Protein AF-A0AAW9V4P5-F1 (afdb_monomer)

Secondary structure (DSSP, 8-state):
-EEEEB-BTT-EETTS-BB---EEEEEETTEEEPBTT-EEE-SSS-SEEEEE---SS-EETTEEBPBTTT-EESSTT-PPEE-SS--EEEE----PPP--------PPPPPPPPPP-----------PPP--TTSSEEEEEEE-STT-EEEEEEEETTEEEEEEEE--S-B-TTSSEEEEEEEEEEHHHHHHHHHHHHHTS--EEEEETT--HHHHHHHHHHHHHHSBPP---TT--HHHHHHEEEEEEEETTTBSHHHHHHHHHHT-

Foldseek 3Di:
DDKKAFAFFQWAWPQGKTFHDAQCVDDDPNTGFFFFFGWIDGNPDDDIWTKHFADPLFDDPNTHTHIQVTIFTPPPVSTGTDHPDPHIDDDDCDDDDDDDDDDDDDDDDDDDDDDDDDDDDDPPDDDDDDPDVQQAAKKWKWFPPDVIAIWIWGHYRNKIWTWGWAQLADADPVNQKHQTKIFTDIDNRRVVVVCCCVGNRVMDMDGDPPADSVQLCVVRVVLQVQFAQGDDDPRHDPSCNVGMGRNDMGGNVPRHRVVVRVVSRVRD

Structure (mmCIF, N/CA/C/O backbone):
data_AF-A0AAW9V4P5-F1
#
_entry.id   AF-A0AAW9V4P5-F1
#
loop_
_atom_site.group_PDB
_atom_site.id
_atom_site.type_symbol
_atom_site.label_atom_id
_atom_site.label_alt_id
_atom_site.label_comp_id
_atom_site.label_asym_id
_atom_site.label_entity_id
_atom_site.label_seq_id
_atom_site.pdbx_PDB_ins_code
_atom_site.Cartn_x
_atom_site.Cartn_y
_atom_site.Cartn_z
_atom_site.occupancy
_atom_site.B_iso_or_equiv
_atom_site.auth_seq_id
_atom_site.auth_comp_id
_atom_site.auth_asym_id
_atom_site.auth_atom_id
_atom_site.pdbx_PDB_model_num
ATOM 1 N N . MET A 1 1 ? 21.601 11.261 8.642 1.00 57.50 1 MET A N 1
ATOM 2 C CA . MET A 1 1 ? 20.803 10.376 7.770 1.00 57.50 1 MET A CA 1
ATOM 3 C C . MET A 1 1 ? 20.942 10.897 6.356 1.00 57.50 1 MET A C 1
ATOM 5 O O . MET A 1 1 ? 20.951 12.112 6.186 1.00 57.50 1 MET A O 1
ATOM 9 N N . ALA A 1 2 ? 21.176 10.018 5.387 1.00 68.88 2 ALA A N 1
ATOM 10 C CA . ALA A 1 2 ? 21.273 10.396 3.982 1.00 68.88 2 ALA A CA 1
ATOM 11 C C . ALA A 1 2 ? 19.979 9.980 3.279 1.00 68.88 2 ALA A C 1
ATOM 13 O O . ALA A 1 2 ? 19.523 8.857 3.471 1.00 68.88 2 ALA A O 1
ATOM 14 N N . ILE A 1 3 ? 19.398 10.881 2.490 1.00 76.00 3 ILE A N 1
ATOM 15 C CA . ILE A 1 3 ? 18.205 10.596 1.687 1.00 76.00 3 ILE A CA 1
ATOM 16 C C . ILE A 1 3 ? 18.678 10.124 0.311 1.00 76.00 3 ILE A C 1
ATOM 18 O O . ILE A 1 3 ? 19.499 10.787 -0.333 1.00 76.00 3 ILE A O 1
ATOM 22 N N . GLY A 1 4 ? 18.227 8.943 -0.097 1.00 80.06 4 GLY A N 1
ATOM 23 C CA . GLY A 1 4 ? 18.421 8.397 -1.434 1.00 80.06 4 GLY A CA 1
ATOM 24 C C . GLY A 1 4 ? 17.137 8.465 -2.244 1.00 80.06 4 GLY A C 1
ATOM 25 O O . GLY A 1 4 ? 16.075 8.725 -1.696 1.00 80.06 4 GLY A O 1
ATOM 26 N N . HIS A 1 5 ? 17.251 8.237 -3.551 1.00 84.06 5 HIS A N 1
ATOM 27 C CA . HIS A 1 5 ? 16.101 8.154 -4.450 1.00 84.06 5 HIS A CA 1
ATOM 28 C C . HIS A 1 5 ? 16.155 6.861 -5.251 1.00 84.06 5 HIS A C 1
ATOM 30 O O . HIS A 1 5 ? 17.252 6.435 -5.644 1.00 84.06 5 HIS A O 1
ATOM 36 N N . PHE A 1 6 ? 14.994 6.268 -5.505 1.00 86.44 6 PHE A N 1
ATOM 37 C CA . PHE A 1 6 ? 14.861 5.117 -6.391 1.00 86.44 6 PHE A CA 1
ATOM 38 C C . PHE A 1 6 ? 15.145 5.503 -7.843 1.00 86.44 6 PHE A C 1
ATOM 40 O O . PHE A 1 6 ? 14.968 6.654 -8.251 1.00 86.44 6 PHE A O 1
ATOM 47 N N . LEU A 1 7 ? 15.648 4.539 -8.613 1.00 90.12 7 LEU A N 1
ATOM 48 C CA . LEU A 1 7 ? 16.043 4.743 -10.001 1.00 90.12 7 LEU A CA 1
ATOM 49 C C . LEU A 1 7 ? 15.127 3.994 -10.960 1.00 90.12 7 LEU A C 1
ATOM 51 O O . LEU A 1 7 ? 14.759 2.842 -10.735 1.00 90.12 7 LEU A O 1
ATOM 55 N N . PHE A 1 8 ? 14.837 4.639 -12.082 1.00 91.25 8 PHE A N 1
ATOM 56 C CA . PHE A 1 8 ? 13.935 4.148 -13.112 1.00 91.25 8 PHE A CA 1
ATOM 57 C C . PHE A 1 8 ? 14.600 4.131 -14.483 1.00 91.25 8 PHE A C 1
ATOM 59 O O . PHE A 1 8 ? 15.560 4.855 -14.774 1.00 91.25 8 PHE A O 1
ATOM 66 N N . ARG A 1 9 ? 14.057 3.312 -15.379 1.00 91.94 9 ARG A N 1
ATOM 67 C CA . ARG A 1 9 ? 14.410 3.338 -16.794 1.00 91.94 9 ARG A CA 1
ATOM 68 C C . ARG A 1 9 ? 14.236 4.755 -17.341 1.00 91.94 9 ARG A C 1
ATOM 70 O O . ARG A 1 9 ? 13.214 5.404 -17.144 1.00 91.94 9 ARG A O 1
ATOM 77 N N . GLY A 1 10 ? 15.256 5.228 -18.053 1.00 90.12 10 GLY A N 1
ATOM 78 C CA . GLY A 1 10 ? 15.318 6.590 -18.579 1.00 90.12 10 GLY A CA 1
ATOM 79 C C . GLY A 1 10 ? 16.023 7.601 -17.671 1.00 90.12 10 GLY A C 1
ATOM 80 O O . GLY A 1 10 ? 16.383 8.671 -18.170 1.00 90.12 10 GLY A O 1
ATOM 81 N N . ASP A 1 11 ? 16.300 7.276 -16.403 1.00 91.25 11 ASP A N 1
ATOM 82 C CA . ASP A 1 11 ? 17.067 8.162 -15.523 1.00 91.25 11 ASP A CA 1
ATOM 83 C C . ASP A 1 11 ? 18.468 8.423 -16.070 1.00 91.25 11 ASP A C 1
ATOM 85 O O . ASP A 1 11 ? 19.121 7.555 -16.665 1.00 91.25 11 ASP A O 1
ATOM 89 N N . LYS A 1 12 ? 18.935 9.657 -15.883 1.00 94.44 12 LYS A N 1
ATOM 90 C CA . LYS A 1 12 ? 20.191 10.129 -16.467 1.00 94.44 12 LYS A CA 1
ATOM 91 C C . LYS A 1 12 ? 21.369 9.763 -15.578 1.00 94.44 12 LYS A C 1
ATOM 93 O O . LYS A 1 12 ? 21.247 9.599 -14.370 1.00 94.44 12 LYS A O 1
ATOM 98 N N . THR A 1 13 ? 22.552 9.687 -16.167 1.00 91.81 13 THR A N 1
ATOM 99 C CA . THR A 1 13 ? 23.809 9.615 -15.421 1.00 91.81 13 THR A CA 1
ATOM 100 C C . THR A 1 13 ? 24.523 10.962 -15.485 1.00 91.81 13 THR A C 1
ATOM 102 O O . THR A 1 13 ? 24.436 11.680 -16.481 1.00 91.81 13 THR A O 1
ATOM 105 N N . ALA A 1 14 ? 25.269 11.313 -14.437 1.00 91.31 14 ALA A N 1
ATOM 106 C CA . ALA A 1 14 ? 26.053 12.551 -14.388 1.00 91.31 14 ALA A CA 1
ATOM 107 C C . ALA A 1 14 ? 27.098 12.673 -15.518 1.00 91.31 14 ALA A C 1
ATOM 109 O O . ALA A 1 14 ? 27.489 13.778 -15.880 1.00 91.31 14 ALA A O 1
ATOM 110 N N . CYS A 1 15 ? 27.543 11.558 -16.110 1.00 87.12 15 CYS A N 1
ATOM 111 C CA . CYS A 1 15 ? 28.421 11.570 -17.281 1.00 87.12 15 CYS A CA 1
ATOM 112 C C . CYS A 1 15 ? 27.690 11.779 -18.621 1.00 87.12 15 CYS A C 1
ATOM 114 O O . CYS A 1 15 ? 28.348 11.716 -19.657 1.00 87.12 15 CYS A O 1
ATOM 116 N N . GLY A 1 16 ? 26.372 12.014 -18.616 1.00 88.50 16 GLY A N 1
ATOM 117 C CA . GLY A 1 16 ? 25.556 12.267 -19.811 1.00 88.50 16 GLY A CA 1
ATOM 118 C C . GLY A 1 16 ? 24.935 11.018 -20.448 1.00 88.50 16 GLY A C 1
ATOM 119 O O . GLY A 1 16 ? 24.422 11.091 -21.559 1.00 88.50 16 GLY A O 1
ATOM 120 N N . GLY A 1 17 ? 24.999 9.867 -19.776 1.00 92.19 17 GLY A N 1
ATOM 121 C CA . GLY A 1 17 ? 24.329 8.635 -20.197 1.00 92.19 17 GLY A CA 1
ATOM 122 C C . GLY A 1 17 ? 22.930 8.483 -19.593 1.00 92.19 17 GLY A C 1
ATOM 123 O O . GLY A 1 17 ? 22.395 9.414 -18.987 1.00 92.19 17 GLY A O 1
ATOM 124 N N . ARG A 1 18 ? 22.330 7.299 -19.750 1.00 95.56 18 ARG A N 1
ATOM 125 C CA . ARG A 1 18 ? 20.988 6.983 -19.231 1.00 95.56 18 ARG A CA 1
ATOM 126 C C . ARG A 1 18 ? 20.789 5.498 -18.934 1.00 95.56 18 ARG A C 1
ATOM 128 O O . ARG A 1 18 ? 21.461 4.658 -19.533 1.00 95.56 18 ARG A O 1
ATOM 135 N N . ILE A 1 19 ? 19.834 5.178 -18.067 1.00 94.56 19 ILE A N 1
ATOM 136 C CA . ILE A 1 19 ? 19.369 3.807 -17.827 1.00 94.56 19 ILE A CA 1
ATOM 137 C C . ILE A 1 19 ? 18.486 3.358 -18.997 1.00 94.56 19 ILE A C 1
ATOM 139 O O . ILE A 1 19 ? 17.578 4.080 -19.408 1.00 94.56 19 ILE A O 1
ATOM 143 N N . LEU A 1 20 ? 18.768 2.181 -19.559 1.00 89.75 20 LEU A N 1
ATOM 144 C CA . LEU A 1 20 ? 18.061 1.636 -20.724 1.00 89.75 20 LEU A CA 1
ATOM 145 C C . LEU A 1 20 ? 17.043 0.560 -20.365 1.00 89.75 20 LEU A C 1
ATOM 147 O O . LEU A 1 20 ? 16.046 0.420 -21.071 1.00 89.75 20 LEU A O 1
ATOM 151 N N . GLU A 1 21 ? 17.312 -0.191 -19.303 1.00 89.00 21 GLU A N 1
ATOM 152 C CA . GLU A 1 21 ? 16.501 -1.321 -18.861 1.00 89.00 21 GLU A CA 1
ATOM 153 C C . GLU A 1 21 ? 15.895 -1.043 -17.486 1.00 89.00 21 GLU A C 1
ATOM 155 O O . GLU A 1 21 ? 16.531 -0.466 -16.603 1.00 89.00 21 GLU A O 1
ATOM 160 N N . GLY A 1 22 ? 14.665 -1.498 -17.316 1.00 87.94 22 GLY A N 1
ATOM 161 C CA . GLY A 1 22 ? 13.972 -1.598 -16.042 1.00 87.94 22 GLY A CA 1
ATOM 162 C C . GLY A 1 22 ? 13.168 -2.893 -16.025 1.00 87.94 22 GLY A C 1
ATOM 163 O O . GLY A 1 22 ? 13.176 -3.631 -17.010 1.00 87.94 22 GLY A O 1
ATOM 164 N N . CYS A 1 23 ? 12.500 -3.175 -14.916 1.00 79.19 23 CYS A N 1
ATOM 165 C CA . CYS A 1 23 ? 11.578 -4.292 -14.780 1.00 79.19 23 CYS A CA 1
ATOM 166 C C . CYS A 1 23 ? 10.198 -3.873 -15.316 1.00 79.19 23 CYS A C 1
ATOM 168 O O . CYS A 1 23 ? 9.514 -3.115 -14.628 1.00 79.19 23 CYS A O 1
ATOM 170 N N . PRO A 1 24 ? 9.749 -4.359 -16.492 1.00 71.62 24 PRO A N 1
ATOM 171 C CA . PRO A 1 24 ? 8.441 -3.984 -17.044 1.00 71.62 24 PRO A CA 1
ATOM 172 C C . PRO A 1 24 ? 7.289 -4.446 -16.144 1.00 71.62 24 PRO A C 1
ATOM 174 O O . PRO A 1 24 ? 6.278 -3.772 -16.015 1.00 71.62 24 PRO A O 1
ATOM 177 N N . ASN A 1 25 ? 7.499 -5.556 -15.432 1.00 65.50 25 ASN A N 1
ATOM 178 C CA . ASN A 1 25 ? 6.528 -6.129 -14.501 1.00 65.50 25 ASN A CA 1
ATOM 179 C C . ASN A 1 25 ? 6.523 -5.412 -13.133 1.00 65.50 25 ASN A C 1
ATOM 181 O O . ASN A 1 25 ? 5.753 -5.786 -12.256 1.00 65.50 25 ASN A O 1
ATOM 185 N N . HIS A 1 26 ? 7.408 -4.427 -12.925 1.00 58.28 26 HIS A N 1
ATOM 186 C CA . HIS A 1 26 ? 7.509 -3.612 -11.709 1.00 58.28 26 HIS A CA 1
ATOM 187 C C . HIS A 1 26 ? 7.679 -2.133 -12.096 1.00 58.28 26 HIS A C 1
ATOM 189 O O . HIS A 1 26 ? 8.760 -1.546 -11.985 1.00 58.28 26 HIS A O 1
ATOM 195 N N . GLN A 1 27 ? 6.589 -1.540 -12.586 1.00 67.25 27 GLN A N 1
ATOM 196 C CA . GLN A 1 27 ? 6.510 -0.124 -12.943 1.00 67.25 27 GLN A CA 1
ATOM 197 C C . GLN A 1 27 ? 6.006 0.733 -11.780 1.00 67.25 27 GLN A C 1
ATOM 199 O O . GLN A 1 27 ? 5.045 0.379 -11.090 1.00 67.25 27 GLN A O 1
ATOM 204 N N . PHE A 1 28 ? 6.617 1.904 -11.608 1.00 60.59 28 PHE A N 1
ATOM 205 C CA . PHE A 1 28 ? 6.145 2.972 -10.730 1.00 60.59 28 PHE A CA 1
ATOM 206 C C . PHE A 1 28 ? 6.139 4.275 -11.534 1.00 60.59 28 PHE A C 1
ATOM 208 O O . PHE A 1 28 ? 7.070 4.524 -12.296 1.00 60.59 28 PHE A O 1
ATOM 215 N N . PHE A 1 29 ? 5.094 5.097 -11.386 1.00 64.75 29 PHE A N 1
ATOM 216 C CA . PHE A 1 29 ? 4.927 6.342 -12.155 1.00 64.75 29 PHE A CA 1
ATOM 217 C C . PHE A 1 29 ? 5.036 6.137 -13.682 1.00 64.75 29 PHE A C 1
ATOM 219 O O . PHE A 1 29 ? 5.684 6.924 -14.374 1.00 64.75 29 PHE A O 1
ATOM 226 N N . ASP A 1 30 ? 4.481 5.029 -14.187 1.00 72.75 30 ASP A N 1
ATOM 227 C CA . ASP A 1 30 ? 4.581 4.583 -15.588 1.00 72.75 30 ASP A CA 1
ATOM 228 C C . ASP A 1 30 ? 6.025 4.425 -16.106 1.00 72.75 30 ASP A C 1
ATOM 230 O O . ASP A 1 30 ? 6.293 4.492 -17.309 1.00 72.75 30 ASP A O 1
ATOM 234 N N . LYS A 1 31 ? 6.986 4.209 -15.197 1.00 74.06 31 LYS A N 1
ATOM 235 C CA . LYS A 1 31 ? 8.381 3.914 -15.523 1.00 74.06 31 LYS A CA 1
ATOM 236 C C . LYS A 1 31 ? 8.833 2.600 -14.909 1.00 74.06 31 LYS A C 1
ATOM 238 O O . LYS A 1 31 ? 8.587 2.313 -13.740 1.00 74.06 31 LYS A O 1
ATOM 243 N N . ASP A 1 32 ? 9.561 1.827 -15.705 1.00 84.38 32 ASP A N 1
ATOM 244 C CA . ASP A 1 32 ? 10.131 0.549 -15.280 1.00 84.38 32 ASP A CA 1
ATOM 245 C C . ASP A 1 32 ? 11.188 0.786 -14.188 1.00 84.38 32 ASP A C 1
ATOM 247 O O . ASP A 1 32 ? 12.156 1.521 -14.417 1.00 84.38 32 ASP A O 1
ATOM 251 N N . MET A 1 33 ? 11.048 0.164 -13.015 1.00 85.69 33 MET A N 1
ATOM 252 C CA . MET A 1 33 ? 12.038 0.300 -11.941 1.00 85.69 33 MET A CA 1
ATOM 253 C C . MET A 1 33 ? 13.374 -0.332 -12.346 1.00 85.69 33 MET A C 1
ATOM 255 O O . MET A 1 33 ? 13.420 -1.398 -12.964 1.00 85.69 33 MET A O 1
ATOM 259 N N . ALA A 1 34 ? 14.483 0.333 -12.034 1.00 91.81 34 ALA A N 1
ATOM 260 C CA . ALA A 1 34 ? 15.813 -0.146 -12.368 1.00 91.81 34 ALA A CA 1
ATOM 261 C C . ALA A 1 34 ? 16.394 -0.999 -11.230 1.00 91.81 34 ALA A C 1
ATOM 263 O O . ALA A 1 34 ? 16.295 -0.644 -10.059 1.00 91.81 34 ALA A O 1
ATOM 264 N N . CYS A 1 35 ? 17.057 -2.099 -11.580 1.00 90.00 35 CYS A N 1
ATOM 265 C CA . CYS A 1 35 ? 17.698 -3.013 -10.639 1.00 90.00 35 CYS A CA 1
ATOM 266 C C . CYS A 1 35 ? 19.177 -3.189 -10.982 1.00 90.00 35 CYS A C 1
ATOM 268 O O . CYS A 1 35 ? 19.637 -2.879 -12.089 1.00 90.00 35 CYS A O 1
ATOM 270 N N . GLU A 1 36 ? 19.931 -3.726 -10.030 1.00 88.00 36 GLU A N 1
ATOM 271 C CA . GLU A 1 36 ? 21.311 -4.134 -10.231 1.00 88.00 36 GLU A CA 1
ATOM 272 C C . GLU A 1 36 ? 21.450 -5.022 -11.482 1.00 88.00 36 GLU A C 1
ATOM 274 O O . GLU A 1 36 ? 20.655 -5.923 -11.757 1.00 88.00 36 GLU A O 1
ATOM 279 N N . GLY A 1 37 ? 22.472 -4.733 -12.287 1.00 83.88 37 GLY A N 1
ATOM 280 C CA . GLY A 1 37 ? 22.753 -5.442 -13.531 1.00 83.88 37 GLY A CA 1
ATOM 281 C C . GLY A 1 37 ? 22.022 -4.918 -14.773 1.00 83.88 37 GLY A C 1
ATOM 282 O O . GLY A 1 37 ? 22.427 -5.293 -15.875 1.00 83.88 37 GLY A O 1
ATOM 283 N N . HIS A 1 38 ? 21.022 -4.037 -14.646 1.00 89.94 38 HIS A N 1
ATOM 284 C CA . HIS A 1 38 ? 20.336 -3.440 -15.803 1.00 89.94 38 HIS A CA 1
ATOM 285 C C . HIS A 1 38 ? 21.267 -2.584 -16.664 1.00 89.94 38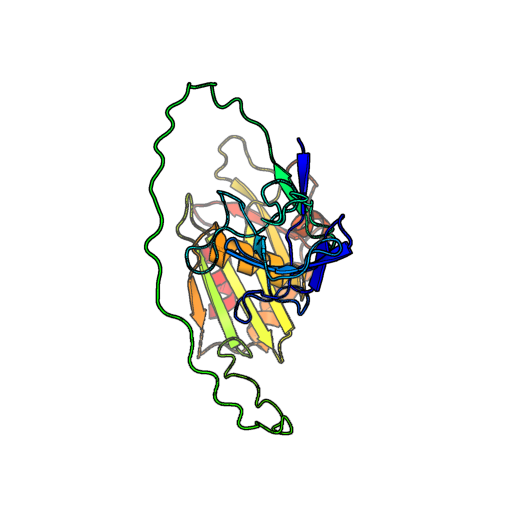 HIS A C 1
ATOM 287 O O . HIS A 1 38 ? 22.191 -1.938 -16.157 1.00 89.94 38 HIS A O 1
ATOM 293 N N . LYS A 1 39 ? 21.033 -2.577 -17.983 1.00 92.06 39 LYS A N 1
ATOM 294 C CA . LYS A 1 39 ? 21.868 -1.842 -18.941 1.00 92.06 39 LYS A CA 1
ATOM 295 C C . LYS A 1 39 ? 21.737 -0.327 -18.805 1.00 92.06 39 LYS A C 1
ATOM 297 O O . LYS A 1 39 ? 20.643 0.227 -18.691 1.00 92.06 39 LYS A O 1
ATOM 302 N N . VAL A 1 40 ? 22.875 0.352 -18.931 1.00 92.56 40 VAL A N 1
ATOM 303 C CA . VAL A 1 40 ? 23.003 1.813 -18.942 1.00 92.56 40 VAL A CA 1
ATOM 304 C C . VAL A 1 40 ? 23.991 2.261 -20.020 1.00 92.56 40 VAL A C 1
ATOM 306 O O . VAL A 1 40 ? 24.917 1.530 -20.370 1.00 92.56 40 VAL A O 1
ATOM 309 N N . THR A 1 41 ? 23.832 3.476 -20.537 1.00 93.62 41 THR A N 1
ATOM 310 C CA . THR A 1 41 ? 24.820 4.112 -21.423 1.00 93.62 41 THR A CA 1
ATOM 311 C C . THR A 1 41 ? 25.736 5.054 -20.651 1.00 93.62 41 THR A C 1
ATOM 313 O O . THR A 1 41 ? 25.431 5.493 -19.539 1.00 93.62 41 THR A O 1
ATOM 316 N N . CYS A 1 42 ? 26.870 5.395 -21.259 1.00 90.00 42 CYS A N 1
ATOM 317 C CA . CYS A 1 42 ? 27.758 6.454 -20.798 1.00 90.00 42 CYS A CA 1
ATOM 318 C C . CYS A 1 42 ? 27.763 7.585 -21.830 1.00 90.00 42 CYS A C 1
ATOM 320 O O . CYS A 1 42 ? 27.778 7.314 -23.026 1.00 90.00 42 CYS A O 1
ATOM 322 N N . GLY A 1 43 ? 27.788 8.842 -21.385 1.00 89.69 43 GLY A N 1
ATOM 323 C CA . GLY A 1 43 ? 27.897 9.982 -22.303 1.00 89.69 43 GLY A CA 1
ATOM 324 C C . GLY A 1 43 ? 29.321 10.243 -22.808 1.00 89.69 43 GLY A C 1
ATOM 325 O O . GLY A 1 43 ? 29.498 10.999 -23.755 1.00 89.69 43 GLY A O 1
ATOM 326 N N . LYS A 1 44 ? 30.342 9.624 -22.194 1.00 90.19 44 LYS A N 1
ATOM 327 C CA . LYS A 1 44 ? 31.765 9.840 -22.527 1.00 90.19 44 LYS A CA 1
ATOM 328 C C . LYS A 1 44 ? 32.440 8.667 -23.232 1.00 90.19 44 LYS A C 1
ATOM 330 O O . LYS A 1 44 ? 33.458 8.860 -23.886 1.00 90.19 44 LYS A O 1
ATOM 335 N N . HIS A 1 45 ? 31.915 7.456 -23.066 1.00 85.31 45 HIS A N 1
ATOM 336 C CA . HIS A 1 45 ? 32.530 6.238 -23.587 1.00 85.31 45 HIS A CA 1
ATOM 337 C C . HIS A 1 45 ? 31.490 5.411 -24.347 1.00 85.31 45 HIS A C 1
ATOM 339 O O . HIS A 1 45 ? 30.382 5.236 -23.832 1.00 85.31 45 HIS A O 1
ATOM 345 N N . PRO A 1 46 ? 31.824 4.900 -25.544 1.00 83.75 46 PRO A N 1
ATOM 346 C CA . PRO A 1 46 ? 30.916 4.065 -26.312 1.00 83.75 46 PRO A CA 1
ATOM 347 C C . PRO A 1 46 ? 30.747 2.695 -25.649 1.00 83.75 46 PRO A C 1
ATOM 349 O O . PRO A 1 46 ? 31.674 2.159 -25.043 1.00 83.75 46 PRO A O 1
ATOM 352 N N . GLY A 1 47 ? 29.563 2.111 -25.810 1.00 81.44 47 GLY A N 1
ATOM 353 C CA . GLY A 1 47 ? 29.232 0.787 -25.294 1.00 81.44 47 GLY A CA 1
ATOM 354 C C . GLY A 1 47 ? 28.113 0.798 -24.257 1.00 81.44 47 GLY A C 1
ATOM 355 O O . GLY A 1 47 ? 27.586 1.843 -23.868 1.00 81.44 47 GLY A O 1
ATOM 356 N N . HIS A 1 48 ? 27.745 -0.408 -23.835 1.00 88.06 48 HIS A N 1
ATOM 357 C CA . HIS A 1 48 ? 26.721 -0.643 -22.828 1.00 88.06 48 HIS A CA 1
ATOM 358 C C . HIS A 1 48 ? 27.383 -1.057 -21.520 1.00 88.06 48 HIS A C 1
ATOM 360 O O . HIS A 1 48 ? 28.252 -1.927 -21.488 1.00 88.06 48 HIS A O 1
ATOM 366 N N . TYR A 1 49 ? 26.942 -0.430 -20.444 1.00 91.56 49 TYR A N 1
ATOM 367 C CA . TYR A 1 49 ? 27.403 -0.653 -19.083 1.00 91.56 49 TYR A CA 1
ATOM 368 C C . TYR A 1 49 ? 26.243 -1.169 -18.242 1.00 91.56 49 TYR A C 1
ATOM 370 O O . TYR A 1 49 ? 25.127 -1.310 -18.741 1.00 91.56 49 TYR A O 1
ATOM 378 N N . ARG A 1 50 ? 26.488 -1.452 -16.966 1.00 93.06 50 ARG A N 1
ATOM 379 C CA . ARG A 1 50 ? 25.464 -1.944 -16.042 1.00 93.06 50 ARG A CA 1
ATOM 380 C C . ARG A 1 50 ? 25.344 -1.064 -14.810 1.00 93.06 50 ARG A C 1
ATOM 382 O O . ARG A 1 50 ? 26.252 -0.293 -14.497 1.00 93.06 50 ARG A O 1
ATOM 389 N N . ILE A 1 51 ? 24.220 -1.178 -14.120 1.00 90.50 51 ILE A N 1
ATOM 390 C CA . ILE A 1 51 ? 24.074 -0.686 -12.752 1.00 90.50 51 ILE A CA 1
ATOM 391 C C . ILE A 1 51 ? 24.817 -1.646 -11.818 1.00 90.50 51 ILE A C 1
ATOM 393 O O . ILE A 1 51 ? 24.569 -2.849 -11.857 1.00 90.50 51 ILE A O 1
ATOM 397 N N . CYS A 1 52 ? 25.724 -1.121 -11.001 1.00 87.69 52 CYS A N 1
ATOM 398 C CA . CYS A 1 52 ? 26.420 -1.858 -9.950 1.00 87.69 52 CYS A CA 1
ATOM 399 C C . CYS A 1 52 ? 25.927 -1.386 -8.584 1.00 87.69 52 CYS A C 1
ATOM 401 O O . CYS A 1 52 ? 25.963 -0.179 -8.326 1.00 87.69 52 CYS A O 1
ATOM 403 N N . GLY A 1 53 ? 25.548 -2.324 -7.715 1.00 81.06 53 GLY A N 1
ATOM 404 C CA . GLY A 1 53 ? 24.979 -2.040 -6.403 1.00 81.06 53 GLY A CA 1
ATOM 405 C C . GLY A 1 53 ? 23.484 -1.732 -6.454 1.00 81.06 53 GLY A C 1
ATOM 406 O O . GLY A 1 53 ? 22.951 -1.278 -7.472 1.00 81.06 53 GLY A O 1
ATOM 407 N N . GLY A 1 54 ? 22.823 -1.955 -5.329 1.00 82.25 54 GLY A N 1
ATOM 408 C CA . GLY A 1 54 ? 21.408 -1.702 -5.092 1.00 82.25 54 GLY A CA 1
ATOM 409 C C . GLY A 1 54 ? 21.146 -1.685 -3.589 1.00 82.25 54 GLY A C 1
ATOM 410 O O . GLY A 1 54 ? 22.081 -1.858 -2.807 1.00 82.25 54 GLY A O 1
ATOM 411 N N . LEU A 1 55 ? 19.911 -1.410 -3.189 1.00 78.00 55 LEU A N 1
ATOM 412 C CA . LEU A 1 55 ? 19.510 -1.443 -1.788 1.00 78.00 55 LEU A CA 1
ATOM 413 C C . LEU A 1 55 ? 19.600 -2.881 -1.263 1.00 78.00 55 LEU A C 1
ATOM 415 O O . LEU A 1 55 ? 19.227 -3.818 -1.961 1.00 78.00 55 LEU A O 1
ATOM 419 N N . ASP A 1 56 ? 20.091 -3.046 -0.036 1.00 69.94 56 ASP A N 1
ATOM 420 C CA . ASP A 1 56 ? 20.152 -4.361 0.617 1.00 69.94 56 ASP A CA 1
ATOM 421 C C . ASP A 1 56 ? 18.796 -4.767 1.230 1.00 69.94 56 ASP A C 1
ATOM 423 O O . ASP A 1 56 ? 18.601 -5.928 1.576 1.00 69.94 56 ASP A O 1
ATOM 427 N N . SER A 1 57 ? 17.867 -3.814 1.367 1.00 64.75 57 SER A N 1
ATOM 428 C CA . SER A 1 57 ? 16.498 -4.021 1.856 1.00 64.75 57 SER A CA 1
ATOM 429 C C . SER A 1 57 ? 15.507 -4.419 0.763 1.00 64.75 57 SER A C 1
ATOM 431 O O . SER A 1 57 ? 14.498 -5.040 1.075 1.00 64.75 57 SER A O 1
ATOM 433 N N . ASP A 1 58 ? 15.788 -4.077 -0.498 1.00 67.69 58 ASP A N 1
ATOM 434 C CA . ASP A 1 58 ? 14.795 -4.104 -1.573 1.00 67.69 58 ASP A CA 1
ATOM 435 C C . ASP A 1 58 ? 15.306 -4.888 -2.781 1.00 67.69 58 ASP A C 1
ATOM 437 O O . ASP A 1 58 ? 16.283 -4.499 -3.429 1.00 67.69 58 ASP A O 1
ATOM 441 N N . GLU A 1 59 ? 14.609 -5.969 -3.134 1.00 76.62 59 GLU A N 1
ATOM 442 C CA . GLU A 1 59 ? 14.928 -6.814 -4.284 1.00 76.62 59 GLU A CA 1
ATOM 443 C C . GLU A 1 59 ? 13.706 -7.069 -5.170 1.00 76.62 59 GLU A C 1
ATOM 445 O O . GLU A 1 59 ? 12.617 -7.385 -4.700 1.00 76.62 59 GLU A O 1
ATOM 450 N N . ILE A 1 60 ? 13.909 -7.011 -6.486 1.00 69.25 60 ILE A N 1
ATOM 451 C CA . ILE A 1 60 ? 12.915 -7.378 -7.497 1.00 69.25 60 ILE A CA 1
ATOM 452 C C . ILE A 1 60 ? 13.468 -8.557 -8.291 1.00 69.25 60 ILE A C 1
ATOM 454 O O . ILE A 1 60 ? 14.530 -8.463 -8.908 1.00 69.25 60 ILE A O 1
ATOM 458 N N . HIS A 1 61 ? 12.752 -9.685 -8.283 1.00 72.81 61 HIS A N 1
ATOM 459 C CA . HIS A 1 61 ? 13.169 -10.928 -8.949 1.00 72.81 61 HIS A CA 1
ATOM 460 C C . HIS A 1 61 ? 14.596 -11.390 -8.568 1.00 72.81 61 HIS A C 1
ATOM 462 O O . HIS A 1 61 ? 15.347 -11.865 -9.423 1.00 72.81 61 HIS A O 1
ATOM 468 N N . GLY A 1 62 ? 14.986 -11.222 -7.297 1.00 68.88 62 GLY A N 1
ATOM 469 C CA . GLY A 1 62 ? 16.323 -11.571 -6.794 1.00 68.88 62 GLY A CA 1
ATOM 470 C C . GLY A 1 62 ? 17.440 -10.629 -7.258 1.00 68.88 62 GLY A C 1
ATOM 471 O O . GLY A 1 62 ? 18.611 -11.007 -7.257 1.00 68.88 62 GLY A O 1
ATOM 472 N N . LYS A 1 63 ? 17.094 -9.420 -7.721 1.00 77.81 63 LYS A N 1
ATOM 473 C CA . LYS A 1 63 ? 18.042 -8.346 -8.034 1.00 77.81 63 LYS A CA 1
ATOM 474 C C . LYS A 1 63 ? 17.747 -7.132 -7.169 1.00 77.81 63 LYS A C 1
ATOM 476 O O . LYS A 1 63 ? 16.627 -6.628 -7.177 1.00 77.81 63 LYS A O 1
ATOM 481 N N . ARG A 1 64 ? 18.774 -6.611 -6.503 1.00 82.94 64 ARG A N 1
ATOM 482 C CA . ARG A 1 64 ? 18.664 -5.418 -5.658 1.00 82.94 64 ARG A CA 1
ATOM 483 C C . ARG A 1 64 ? 18.177 -4.203 -6.440 1.00 82.94 64 ARG A C 1
ATOM 485 O O . ARG A 1 64 ? 18.672 -3.926 -7.537 1.00 82.94 64 ARG A O 1
ATOM 492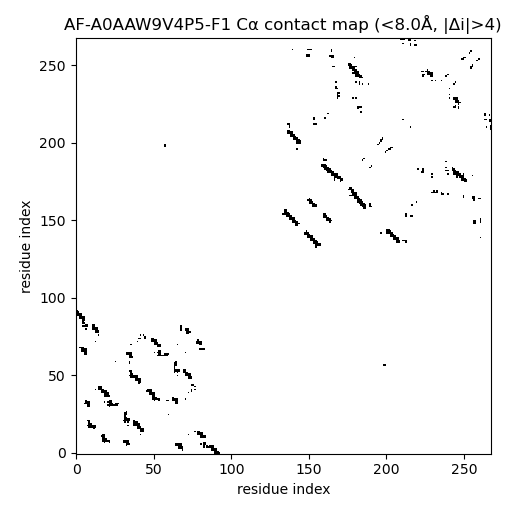 N N . VAL A 1 65 ? 17.219 -3.472 -5.882 1.00 87.00 65 VAL A N 1
ATOM 493 C CA . VAL A 1 65 ? 16.656 -2.253 -6.475 1.00 87.00 65 VAL A CA 1
ATOM 494 C C . VAL A 1 65 ? 17.726 -1.169 -6.531 1.00 87.00 65 VAL A C 1
ATOM 496 O O . VAL A 1 65 ? 18.511 -0.992 -5.600 1.00 87.00 65 VAL A O 1
ATOM 499 N N . ALA A 1 66 ? 17.798 -0.442 -7.642 1.00 89.31 66 ALA A N 1
ATOM 500 C CA . ALA A 1 66 ? 18.813 0.577 -7.832 1.00 89.31 66 ALA A CA 1
ATOM 501 C C . ALA A 1 66 ? 18.423 1.887 -7.132 1.00 89.31 66 ALA A C 1
ATOM 503 O O . ALA A 1 66 ? 17.325 2.411 -7.316 1.00 89.31 66 ALA A O 1
ATOM 504 N N . GLY A 1 67 ? 19.365 2.456 -6.380 1.00 87.94 67 GLY A N 1
ATOM 505 C CA . GLY A 1 67 ? 19.177 3.711 -5.655 1.00 87.94 67 GLY A CA 1
ATOM 506 C C . GLY A 1 67 ? 20.347 4.671 -5.841 1.00 87.94 67 GLY A C 1
ATOM 507 O O . GLY A 1 67 ? 21.493 4.263 -6.036 1.00 87.94 67 GLY A O 1
ATOM 508 N N . THR A 1 68 ? 20.101 5.977 -5.761 1.00 86.81 68 THR A N 1
ATOM 509 C CA . THR A 1 68 ? 21.136 7.006 -5.994 1.00 86.81 68 THR A CA 1
ATOM 510 C C . THR A 1 68 ? 22.310 6.946 -5.008 1.00 86.81 68 THR A C 1
ATOM 512 O O . THR A 1 68 ? 23.432 7.357 -5.347 1.00 86.81 68 THR A O 1
ATOM 515 N N . LEU A 1 69 ? 22.090 6.428 -3.794 1.00 83.88 69 LEU A N 1
ATOM 516 C CA . LEU A 1 69 ? 23.144 6.253 -2.790 1.00 83.88 69 LEU A CA 1
ATOM 517 C C . LEU A 1 69 ? 23.904 4.934 -2.960 1.00 83.88 69 LEU A C 1
ATOM 519 O O . LEU A 1 69 ? 25.126 4.938 -2.823 1.00 83.88 69 LEU A O 1
ATOM 523 N N . HIS A 1 70 ? 23.206 3.857 -3.326 1.00 83.06 70 HIS A N 1
ATOM 524 C CA . HIS A 1 70 ? 23.735 2.487 -3.324 1.00 83.06 70 HIS A CA 1
ATOM 525 C C . HIS A 1 70 ? 24.203 1.993 -4.696 1.00 83.06 70 HIS A C 1
ATOM 527 O O . HIS A 1 70 ? 24.929 1.007 -4.782 1.00 83.06 70 HIS A O 1
ATOM 533 N N . SER A 1 71 ? 23.848 2.705 -5.768 1.00 88.50 71 SER A N 1
ATOM 534 C CA . SER A 1 71 ? 24.139 2.285 -7.135 1.00 88.50 71 SER A CA 1
ATOM 535 C C . SER A 1 71 ? 25.070 3.249 -7.871 1.00 88.50 71 SER A C 1
ATOM 537 O O . SER A 1 71 ? 25.014 4.479 -7.730 1.00 88.50 71 SER A O 1
ATOM 539 N N . ARG A 1 72 ? 25.942 2.690 -8.713 1.00 90.50 72 ARG A N 1
ATOM 540 C CA . ARG A 1 72 ? 26.808 3.425 -9.652 1.00 90.50 72 ARG A CA 1
ATOM 541 C C . ARG A 1 72 ? 26.814 2.745 -11.011 1.00 90.50 72 ARG A C 1
ATOM 543 O O . ARG A 1 72 ? 26.635 1.538 -11.113 1.00 90.50 72 ARG A O 1
ATOM 550 N N . SER A 1 73 ? 27.048 3.513 -12.068 1.00 86.88 73 SER A N 1
ATOM 551 C CA . SER A 1 73 ? 27.264 2.926 -13.389 1.00 86.88 73 SER A CA 1
ATOM 552 C C . SER A 1 73 ? 28.623 2.222 -13.450 1.00 86.88 73 SER A C 1
ATOM 554 O O . SER A 1 73 ? 29.628 2.781 -13.014 1.00 86.88 73 SER A O 1
ATOM 556 N N . SER A 1 74 ? 28.671 1.043 -14.071 1.00 89.81 74 SER A N 1
ATOM 557 C CA . SER A 1 74 ? 29.896 0.280 -14.342 1.00 89.81 74 SER A CA 1
ATOM 558 C C . SER A 1 74 ? 30.786 0.906 -15.425 1.00 89.81 74 SER A C 1
ATOM 560 O O . SER A 1 74 ? 31.808 0.327 -15.794 1.00 89.81 74 SER A O 1
ATOM 562 N N . CYS A 1 75 ? 30.392 2.053 -15.991 1.00 85.00 75 CYS A N 1
ATOM 563 C CA . CYS A 1 75 ? 31.210 2.768 -16.963 1.00 85.00 75 CYS A CA 1
ATOM 564 C C . CYS A 1 75 ? 32.530 3.254 -16.345 1.00 85.00 75 CYS A C 1
ATOM 566 O O . CYS A 1 75 ? 32.602 3.452 -15.129 1.00 85.00 75 CYS A O 1
ATOM 568 N N . PRO A 1 76 ? 33.563 3.542 -17.162 1.00 86.06 76 PRO A N 1
ATOM 569 C CA . PRO A 1 76 ? 34.843 4.046 -16.660 1.00 86.06 76 PRO A CA 1
ATOM 570 C C . PRO A 1 76 ? 34.720 5.316 -15.803 1.00 86.06 76 PRO A C 1
ATOM 572 O O . PRO A 1 76 ? 35.548 5.561 -14.934 1.00 86.06 76 PRO A O 1
ATOM 575 N N . CYS A 1 77 ? 33.656 6.105 -15.995 1.00 78.62 77 CYS A N 1
ATOM 576 C CA . CYS A 1 77 ? 33.381 7.298 -15.196 1.00 78.62 77 CYS A CA 1
ATOM 577 C C . CYS A 1 77 ? 32.870 7.003 -13.775 1.00 78.62 77 CYS A C 1
ATOM 579 O O . CYS A 1 77 ? 32.764 7.940 -12.988 1.00 78.62 77 CYS A O 1
ATOM 581 N N . LYS A 1 78 ? 32.463 5.760 -13.471 1.00 85.94 78 LYS A N 1
ATOM 582 C CA . LYS A 1 78 ? 31.751 5.370 -12.237 1.00 85.94 78 LYS A CA 1
ATOM 583 C C . LYS A 1 78 ? 30.619 6.341 -11.883 1.00 85.94 78 LYS A C 1
ATOM 585 O O . LYS A 1 78 ? 30.463 6.772 -10.739 1.00 85.94 78 LYS A O 1
ATOM 590 N N . SER A 1 79 ? 29.863 6.746 -12.905 1.00 85.12 79 SER A N 1
ATOM 591 C CA . SER A 1 79 ? 28.929 7.865 -12.798 1.00 85.12 79 SER A CA 1
ATOM 592 C C . SER A 1 79 ? 27.818 7.594 -11.786 1.00 85.12 79 SER A C 1
ATOM 594 O O . SER A 1 79 ? 27.275 6.488 -11.721 1.00 85.12 79 SER A O 1
ATOM 596 N N . ARG A 1 80 ? 27.432 8.647 -11.056 1.00 91.25 80 ARG A N 1
ATOM 597 C CA . ARG A 1 80 ? 26.185 8.690 -10.282 1.00 91.25 80 ARG A CA 1
ATOM 598 C C . ARG A 1 80 ? 24.982 8.760 -11.219 1.00 91.25 80 ARG A C 1
ATOM 600 O O . ARG A 1 80 ? 25.109 9.233 -12.357 1.00 91.25 80 ARG A O 1
ATOM 607 N N . PHE A 1 81 ? 23.843 8.313 -10.708 1.00 91.50 81 PHE A N 1
ATOM 608 C CA . PHE A 1 81 ? 22.541 8.443 -11.348 1.00 91.50 81 PHE A CA 1
ATOM 609 C C . PHE A 1 81 ? 21.821 9.694 -10.842 1.00 91.50 81 PHE A C 1
ATOM 611 O O . PHE A 1 81 ? 22.022 10.112 -9.701 1.00 91.50 81 PHE A O 1
ATOM 618 N N . ILE A 1 82 ? 21.031 10.295 -11.723 1.00 89.62 82 ILE A N 1
ATOM 619 C CA . ILE A 1 82 ? 20.214 11.477 -11.486 1.00 89.62 82 ILE A CA 1
ATOM 620 C C . ILE A 1 82 ? 18.761 11.005 -11.593 1.00 89.62 82 ILE A C 1
ATOM 622 O O . ILE A 1 82 ? 18.339 10.667 -12.706 1.00 89.62 82 ILE A O 1
ATOM 626 N N . PRO A 1 83 ? 18.031 10.943 -10.469 1.00 86.69 83 PRO A N 1
ATOM 627 C CA . PRO A 1 83 ? 16.659 10.462 -10.456 1.00 86.69 83 PRO A CA 1
ATOM 628 C C . PRO A 1 83 ? 15.770 11.463 -11.197 1.00 86.69 83 PRO A C 1
ATOM 630 O O . PRO A 1 83 ? 15.956 12.677 -11.081 1.00 86.69 83 PRO A O 1
ATOM 633 N N . SER A 1 84 ? 14.824 10.965 -11.989 1.00 78.88 84 SER A N 1
ATOM 634 C CA . SER A 1 84 ? 13.822 11.811 -12.651 1.00 78.88 84 SER A CA 1
ATOM 635 C C . SER A 1 84 ? 12.535 11.979 -11.845 1.00 78.88 84 SER A C 1
ATOM 637 O O . SER A 1 84 ? 11.708 12.812 -12.210 1.00 78.88 84 SER A O 1
ATOM 639 N N . ILE A 1 85 ? 12.362 11.192 -10.782 1.00 74.81 85 ILE A N 1
ATOM 640 C CA . ILE A 1 85 ? 11.202 11.201 -9.890 1.00 74.81 85 ILE A CA 1
ATOM 641 C C . ILE A 1 85 ? 11.703 11.403 -8.460 1.00 74.81 85 ILE A C 1
ATOM 643 O O . ILE A 1 85 ? 12.733 10.849 -8.075 1.00 74.81 85 ILE A O 1
ATOM 647 N N . ASP A 1 86 ? 10.972 12.197 -7.683 1.00 74.50 86 ASP A N 1
ATOM 648 C CA . ASP A 1 86 ? 11.274 12.464 -6.277 1.00 74.50 86 ASP A CA 1
ATOM 649 C C . ASP A 1 86 ? 10.715 11.359 -5.361 1.00 74.50 86 ASP A C 1
ATOM 651 O O . ASP A 1 86 ? 9.860 11.594 -4.512 1.00 74.50 86 ASP A O 1
ATOM 655 N N . ASP A 1 87 ? 11.161 10.122 -5.593 1.00 71.25 87 ASP A N 1
ATOM 656 C CA . ASP A 1 87 ? 10.781 8.950 -4.799 1.00 71.25 87 ASP A CA 1
ATOM 657 C C . ASP A 1 87 ? 11.936 8.576 -3.870 1.00 71.25 87 ASP A C 1
ATOM 659 O O . ASP A 1 87 ? 12.987 8.123 -4.335 1.00 71.25 87 ASP A O 1
ATOM 663 N N . THR A 1 88 ? 11.782 8.864 -2.576 1.00 74.94 88 THR A N 1
ATOM 664 C CA . THR A 1 88 ? 12.878 8.891 -1.600 1.00 74.94 88 THR A CA 1
ATOM 665 C C . THR A 1 88 ? 12.865 7.706 -0.642 1.00 74.94 88 THR A C 1
ATOM 667 O O . THR A 1 88 ? 11.814 7.199 -0.262 1.00 74.94 88 THR A O 1
ATOM 670 N N . TYR A 1 89 ? 14.057 7.311 -0.193 1.00 72.19 89 TYR A N 1
ATOM 671 C CA . TYR A 1 89 ? 14.264 6.367 0.904 1.00 72.19 89 TYR A CA 1
ATOM 672 C C . TYR A 1 89 ? 15.323 6.905 1.876 1.00 72.19 89 TYR A C 1
ATOM 674 O O . TYR A 1 89 ? 16.249 7.626 1.482 1.00 72.19 89 TYR A O 1
ATOM 682 N N . GLU A 1 90 ? 15.212 6.559 3.157 1.00 72.88 90 GLU A N 1
ATOM 683 C CA . GLU A 1 90 ? 16.183 6.966 4.174 1.00 72.88 90 GLU A CA 1
ATOM 684 C C . GLU A 1 90 ? 17.270 5.910 4.369 1.00 72.88 90 GLU A C 1
ATOM 686 O O . GLU A 1 90 ? 17.000 4.719 4.482 1.00 72.88 90 GLU A O 1
ATOM 691 N N . PHE A 1 91 ? 18.520 6.363 4.459 1.00 53.56 91 PHE A N 1
ATOM 692 C CA . PHE A 1 91 ? 19.650 5.526 4.836 1.00 53.56 91 PHE A CA 1
ATOM 693 C C . PHE A 1 91 ? 20.309 6.056 6.113 1.00 53.56 91 PHE A C 1
ATOM 695 O O . PHE A 1 91 ? 20.855 7.171 6.170 1.00 53.56 91 PHE A O 1
ATOM 702 N N . SER A 1 92 ? 20.271 5.237 7.160 1.00 45.28 92 SER A N 1
ATOM 703 C CA . SER A 1 92 ? 20.973 5.456 8.419 1.00 45.28 92 SER A CA 1
ATOM 704 C C . SER A 1 92 ? 22.258 4.624 8.427 1.00 45.28 92 SER A C 1
ATOM 706 O O . SER A 1 92 ? 22.244 3.399 8.455 1.00 45.28 92 SER A O 1
ATOM 708 N N . THR A 1 93 ? 23.410 5.299 8.403 1.00 43.44 93 THR A N 1
ATOM 709 C CA . THR A 1 93 ? 24.720 4.657 8.573 1.00 43.44 93 THR A CA 1
ATOM 710 C C . THR A 1 93 ? 24.887 4.223 10.031 1.00 43.44 93 THR A C 1
ATOM 712 O O . THR A 1 93 ? 25.530 4.916 10.822 1.00 43.44 93 THR A O 1
ATOM 715 N N . GLY A 1 94 ? 24.280 3.102 10.416 1.00 34.97 94 GLY A N 1
ATOM 716 C CA . GLY A 1 94 ? 24.701 2.362 11.601 1.00 34.97 94 GLY A CA 1
ATOM 717 C C . GLY A 1 94 ? 26.120 1.847 11.366 1.00 34.97 94 GLY A C 1
ATOM 718 O O . GLY A 1 94 ? 26.401 1.282 10.313 1.00 34.97 94 GLY A O 1
ATOM 719 N N . ALA A 1 95 ? 27.036 2.108 12.300 1.00 33.16 95 ALA A N 1
ATOM 720 C CA . ALA A 1 95 ? 28.448 1.761 12.173 1.00 33.16 95 ALA A CA 1
ATOM 721 C C . ALA A 1 95 ? 28.645 0.250 11.939 1.00 33.16 95 ALA A C 1
ATOM 723 O O . ALA A 1 95 ? 28.636 -0.540 12.881 1.00 33.16 95 ALA A O 1
ATOM 724 N N . ALA A 1 96 ? 28.869 -0.144 10.685 1.00 30.56 96 ALA A N 1
ATOM 725 C CA . ALA A 1 96 ? 29.427 -1.442 10.347 1.00 30.56 96 ALA A CA 1
ATOM 726 C C . ALA A 1 96 ? 30.955 -1.329 10.382 1.00 30.56 96 ALA A C 1
ATOM 728 O O . ALA A 1 96 ? 31.560 -0.486 9.716 1.00 30.56 96 ALA A O 1
ATOM 729 N N . LYS A 1 97 ? 31.545 -2.149 11.252 1.00 29.11 97 LYS A N 1
ATOM 730 C CA . LYS A 1 97 ? 32.974 -2.250 11.536 1.00 29.11 97 LYS A CA 1
ATOM 731 C C . LYS A 1 97 ? 33.780 -2.438 10.253 1.00 29.11 97 LYS A C 1
ATOM 733 O O . LYS A 1 97 ? 33.411 -3.221 9.384 1.00 29.11 97 LYS A O 1
ATOM 738 N N . ALA A 1 98 ? 34.912 -1.743 10.194 1.00 29.83 98 ALA A N 1
ATOM 739 C CA . ALA A 1 98 ? 35.990 -2.087 9.290 1.00 29.83 98 ALA A CA 1
ATOM 740 C C . ALA A 1 98 ? 36.446 -3.514 9.606 1.00 29.83 98 ALA A C 1
ATOM 742 O O . ALA A 1 98 ? 36.899 -3.770 10.719 1.00 29.83 98 ALA A O 1
ATOM 743 N N . ASP A 1 99 ? 36.340 -4.409 8.630 1.00 27.02 99 ASP A N 1
ATOM 744 C CA . ASP A 1 99 ? 37.151 -5.614 8.606 1.00 27.02 99 ASP A CA 1
ATOM 745 C C . ASP A 1 99 ? 37.790 -5.790 7.232 1.00 27.02 99 ASP A C 1
ATOM 747 O O . ASP A 1 99 ? 37.272 -5.389 6.189 1.00 27.02 99 ASP A O 1
ATOM 751 N N . THR A 1 100 ? 39.020 -6.267 7.298 1.00 28.36 100 THR A N 1
ATOM 752 C CA . THR A 1 100 ? 40.091 -6.013 6.343 1.00 28.36 100 THR A CA 1
ATOM 753 C C . THR A 1 100 ? 40.143 -7.102 5.268 1.00 28.36 100 THR A C 1
ATOM 755 O O . THR A 1 100 ? 39.989 -8.275 5.572 1.00 28.36 100 THR A O 1
ATOM 758 N N . ALA A 1 101 ? 40.380 -6.669 4.024 1.00 30.69 101 ALA A N 1
ATOM 759 C CA . ALA A 1 101 ? 40.900 -7.362 2.836 1.00 30.69 101 ALA A CA 1
ATOM 760 C C . ALA A 1 101 ? 40.908 -8.908 2.754 1.00 30.69 101 ALA A C 1
ATOM 762 O O . ALA A 1 101 ? 41.568 -9.574 3.543 1.00 30.69 101 ALA A O 1
ATOM 763 N N . GLN A 1 102 ? 40.473 -9.431 1.598 1.00 27.08 102 GLN A N 1
ATOM 764 C CA . GLN A 1 102 ? 41.367 -10.236 0.751 1.00 27.08 102 GLN A CA 1
ATOM 765 C C . GLN A 1 102 ? 40.906 -10.283 -0.714 1.00 27.08 102 GLN A C 1
ATOM 767 O O . GLN A 1 102 ? 39.777 -10.638 -1.038 1.00 27.08 102 GLN A O 1
ATOM 772 N N . SER A 1 103 ? 41.828 -9.901 -1.598 1.00 37.09 103 SER A N 1
ATOM 773 C CA . SER A 1 103 ? 41.744 -10.022 -3.049 1.00 37.09 103 SER A CA 1
ATOM 774 C C . SER A 1 103 ? 41.797 -11.486 -3.475 1.00 37.09 103 SER A C 1
ATOM 776 O O . SER A 1 103 ? 42.749 -12.181 -3.127 1.00 37.09 103 SER A O 1
ATOM 778 N N . GLN A 1 104 ? 40.866 -11.918 -4.324 1.00 30.67 104 GLN A N 1
ATOM 779 C CA . GLN A 1 104 ? 41.082 -13.059 -5.212 1.00 30.67 104 GLN A CA 1
ATOM 780 C C . GLN A 1 104 ? 40.592 -12.699 -6.615 1.00 30.67 104 GLN A C 1
ATOM 782 O O . GLN A 1 104 ? 39.442 -12.323 -6.827 1.00 30.67 104 GLN A O 1
ATOM 787 N N . VAL A 1 105 ? 41.526 -12.747 -7.562 1.00 35.00 105 VAL A N 1
ATOM 788 C CA . VAL A 1 105 ? 41.299 -12.553 -8.994 1.00 35.00 105 VAL A CA 1
ATOM 789 C C . VAL A 1 105 ? 40.713 -13.854 -9.531 1.00 35.00 105 VAL A C 1
ATOM 791 O O . VAL A 1 105 ? 41.369 -14.888 -9.445 1.00 35.00 105 VAL A O 1
ATOM 794 N N . VAL A 1 106 ? 39.498 -13.812 -10.079 1.00 27.36 106 VAL A N 1
ATOM 795 C CA . VAL A 1 106 ? 38.938 -14.923 -10.859 1.00 27.36 106 VAL A CA 1
ATOM 796 C C . VAL A 1 106 ? 38.777 -14.442 -12.295 1.00 27.36 106 VAL A C 1
ATOM 798 O O . VAL A 1 106 ? 38.071 -13.474 -12.576 1.00 27.36 106 VAL A O 1
ATOM 801 N N . GLU A 1 107 ? 39.512 -15.091 -13.186 1.00 28.17 107 GLU A N 1
ATOM 802 C CA . GLU A 1 107 ? 39.518 -14.859 -14.624 1.00 28.17 107 GLU A CA 1
ATOM 803 C C . GLU A 1 107 ? 38.184 -15.329 -15.232 1.00 28.17 107 GLU A C 1
ATOM 805 O O . GLU A 1 107 ? 37.717 -16.437 -14.965 1.00 28.17 107 GLU A O 1
ATOM 810 N N . PHE A 1 108 ? 37.533 -14.466 -16.016 1.00 32.62 108 PHE A N 1
ATOM 811 C CA . PHE A 1 108 ? 36.256 -14.777 -16.664 1.00 32.62 108 PHE A CA 1
ATOM 812 C C . PHE A 1 108 ? 36.468 -15.700 -17.878 1.00 32.62 108 PHE A C 1
ATOM 814 O O . PHE A 1 108 ? 37.335 -15.412 -18.705 1.00 32.62 108 PHE A O 1
ATOM 821 N N . PRO A 1 109 ? 35.644 -16.748 -18.067 1.00 31.45 109 PRO A N 1
ATOM 822 C CA . PRO A 1 109 ? 35.690 -17.560 -19.275 1.00 31.45 109 PRO A CA 1
ATOM 823 C C . PRO A 1 109 ? 35.134 -16.775 -20.473 1.00 31.45 109 PRO A C 1
ATOM 825 O O . PRO A 1 109 ? 34.070 -16.155 -20.403 1.00 31.45 109 PRO A O 1
ATOM 828 N N . VAL A 1 110 ? 35.858 -16.813 -21.592 1.00 37.22 110 VAL A N 1
ATOM 829 C CA . VAL A 1 110 ? 35.434 -16.221 -22.868 1.00 37.22 110 VAL A CA 1
ATOM 830 C C . VAL A 1 110 ? 34.331 -17.087 -23.478 1.00 37.22 110 VAL A C 1
ATOM 832 O O . VAL A 1 110 ? 34.572 -18.241 -23.825 1.00 37.22 110 VAL A O 1
ATOM 835 N N . LEU A 1 111 ? 33.130 -16.525 -23.643 1.00 34.16 111 LEU A N 1
ATOM 836 C CA . LEU A 1 111 ? 32.044 -17.151 -24.403 1.00 34.16 111 LEU A CA 1
ATOM 837 C C . LEU A 1 111 ? 32.013 -16.644 -25.860 1.00 34.16 111 LEU A C 1
ATOM 839 O O . LEU A 1 111 ? 32.374 -15.490 -26.119 1.00 34.16 111 LEU A O 1
ATOM 843 N N . PRO A 1 112 ? 31.621 -17.507 -26.819 1.00 35.41 112 PRO A N 1
ATOM 844 C CA . PRO A 1 112 ? 31.773 -17.263 -28.252 1.00 35.41 112 PRO A CA 1
ATOM 845 C C . PRO A 1 112 ? 30.879 -16.135 -28.787 1.00 35.41 112 PRO A C 1
ATOM 847 O O . PRO A 1 112 ? 29.818 -15.827 -28.245 1.00 35.41 112 PRO A O 1
ATOM 850 N N . ARG A 1 113 ? 31.345 -15.504 -29.874 1.00 33.00 113 ARG A N 1
ATOM 851 C CA . ARG A 1 113 ? 30.717 -14.333 -30.508 1.00 33.00 113 ARG A CA 1
ATOM 852 C C . ARG A 1 113 ? 29.323 -14.664 -31.075 1.00 33.00 113 ARG A C 1
ATOM 854 O O . ARG A 1 113 ? 29.165 -15.752 -31.628 1.00 33.00 113 ARG A O 1
ATOM 861 N N . PRO A 1 114 ? 28.349 -13.734 -31.032 1.00 36.72 114 PRO A N 1
ATOM 862 C CA . PRO A 1 114 ? 27.036 -13.957 -31.629 1.00 36.72 114 PRO A CA 1
ATOM 863 C C . PRO A 1 114 ? 27.091 -13.867 -33.156 1.00 36.72 114 PRO A C 1
ATOM 865 O O . PRO A 1 114 ? 27.677 -12.935 -33.713 1.00 36.72 114 PRO A O 1
ATOM 868 N N . ILE A 1 115 ? 26.435 -14.821 -33.812 1.00 35.59 115 ILE A N 1
ATOM 869 C CA . ILE A 1 115 ? 26.035 -14.751 -35.218 1.00 35.59 115 ILE A CA 1
ATOM 870 C C . ILE A 1 115 ? 24.946 -13.674 -35.318 1.00 35.59 115 ILE A C 1
ATOM 872 O O . ILE A 1 115 ? 23.969 -13.711 -34.574 1.00 35.59 115 ILE A O 1
ATOM 876 N N . TYR A 1 116 ? 25.154 -12.687 -36.186 1.00 36.22 116 TYR A N 1
ATOM 877 C CA . TYR A 1 116 ? 24.190 -11.630 -36.476 1.00 36.22 116 TYR A CA 1
ATOM 878 C C . TYR A 1 116 ? 23.294 -12.112 -37.617 1.00 36.22 116 TYR A C 1
ATOM 880 O O . TYR A 1 116 ? 23.811 -12.380 -38.700 1.00 36.22 116 TYR A O 1
ATOM 888 N N . ASP A 1 117 ? 21.987 -12.203 -37.387 1.00 32.72 117 ASP A N 1
ATOM 889 C CA . ASP A 1 117 ? 21.004 -12.323 -38.464 1.00 32.72 117 ASP A CA 1
ATOM 890 C C . ASP A 1 117 ? 19.978 -11.186 -38.316 1.00 32.72 117 ASP A C 1
ATOM 892 O O . ASP A 1 117 ? 19.305 -11.109 -37.283 1.00 32.72 117 ASP A O 1
ATOM 896 N N . PRO A 1 118 ? 19.909 -10.231 -39.259 1.00 42.91 118 PRO A N 1
ATOM 897 C CA . PRO A 1 118 ? 18.953 -9.141 -39.218 1.00 42.91 118 PRO A CA 1
ATOM 898 C C . PRO A 1 118 ? 17.745 -9.468 -40.100 1.00 42.91 118 PRO A C 1
ATOM 900 O O . PRO A 1 118 ? 17.788 -9.263 -41.313 1.00 42.91 118 PRO A O 1
ATOM 903 N N . GLN A 1 119 ? 16.628 -9.875 -39.495 1.00 39.94 119 GLN A N 1
ATOM 904 C CA . GLN A 1 119 ? 15.320 -9.706 -40.126 1.00 39.94 119 GLN A CA 1
ATOM 905 C C . GLN A 1 119 ? 14.329 -8.998 -39.205 1.00 39.94 119 GLN A C 1
ATOM 907 O O . GLN A 1 119 ? 14.295 -9.196 -37.996 1.00 39.94 119 GLN A O 1
ATOM 912 N N . ALA A 1 120 ? 13.627 -8.073 -39.854 1.00 44.16 120 ALA A N 1
ATOM 913 C CA . ALA A 1 120 ? 12.728 -7.051 -39.357 1.00 44.16 120 ALA A CA 1
ATOM 914 C C . ALA A 1 120 ? 11.546 -7.577 -38.541 1.00 44.16 120 ALA A C 1
ATOM 916 O O . ALA A 1 120 ? 10.929 -8.551 -38.948 1.00 44.16 120 ALA A O 1
ATOM 917 N N . ASP A 1 121 ? 11.128 -6.790 -37.546 1.00 37.19 121 ASP A N 1
ATOM 918 C CA . ASP A 1 121 ? 9.747 -6.791 -37.069 1.00 37.19 121 ASP A CA 1
ATOM 919 C C . ASP A 1 121 ? 9.181 -5.363 -37.107 1.00 37.19 121 ASP A C 1
ATOM 921 O O . ASP A 1 121 ? 9.667 -4.435 -36.453 1.00 37.19 121 ASP A O 1
ATOM 925 N N . ASN A 1 122 ? 8.157 -5.193 -37.944 1.00 39.81 122 ASN A N 1
ATOM 926 C CA . ASN A 1 122 ? 7.330 -3.997 -38.060 1.00 39.81 122 ASN A CA 1
ATOM 927 C C . ASN A 1 122 ? 6.483 -3.836 -36.790 1.00 39.81 122 ASN A C 1
ATOM 929 O O . ASN A 1 122 ? 5.500 -4.548 -36.598 1.00 39.81 122 ASN A O 1
ATOM 933 N N . VAL A 1 123 ? 6.814 -2.857 -35.949 1.00 43.28 123 VAL A N 1
ATOM 934 C CA . VAL A 1 123 ? 6.018 -2.515 -34.761 1.00 43.28 123 VAL A CA 1
ATOM 935 C C . VAL A 1 123 ? 4.815 -1.663 -35.180 1.00 43.28 123 VAL A C 1
ATOM 937 O O . VAL A 1 123 ? 4.846 -0.438 -35.115 1.00 43.28 123 VAL A O 1
ATOM 940 N N . THR A 1 124 ? 3.751 -2.321 -35.638 1.00 41.53 124 THR A N 1
ATOM 941 C CA . THR A 1 124 ? 2.398 -1.733 -35.724 1.00 41.53 124 THR A CA 1
ATOM 942 C C . THR A 1 124 ? 1.333 -2.674 -35.165 1.00 41.53 124 THR A C 1
ATOM 944 O O . THR A 1 124 ? 0.183 -2.625 -35.586 1.00 41.53 124 THR A O 1
ATOM 947 N N . ASP A 1 125 ? 1.700 -3.506 -34.190 1.00 41.00 125 ASP A N 1
ATOM 948 C CA . ASP A 1 125 ? 0.719 -4.258 -33.414 1.00 41.00 125 ASP A CA 1
ATOM 949 C C . ASP A 1 125 ? 0.442 -3.492 -32.117 1.00 41.00 125 ASP A C 1
ATOM 951 O O . ASP A 1 125 ? 1.318 -3.296 -31.271 1.00 41.00 125 ASP A O 1
ATOM 955 N N . THR A 1 126 ? -0.766 -2.951 -32.006 1.00 42.22 126 THR A N 1
ATOM 956 C CA . THR A 1 126 ? -1.264 -2.292 -30.803 1.00 42.22 126 THR A CA 1
ATOM 957 C C . THR A 1 126 ? -1.290 -3.303 -29.660 1.00 42.22 126 THR A C 1
ATOM 959 O O . THR A 1 126 ? -2.016 -4.295 -29.715 1.00 42.22 126 THR A O 1
ATOM 962 N N . CYS A 1 127 ? -0.501 -3.050 -28.612 1.00 41.09 127 CYS A N 1
ATOM 963 C CA . CYS A 1 127 ? -0.454 -3.886 -27.416 1.00 41.09 127 CYS A CA 1
ATOM 964 C C . CYS A 1 127 ? -1.867 -4.072 -26.846 1.00 41.09 127 CYS A C 1
ATOM 966 O O . CYS A 1 127 ? -2.486 -3.117 -26.372 1.00 41.09 127 CYS A O 1
ATOM 968 N N . LYS A 1 128 ? -2.381 -5.303 -26.873 1.00 44.38 128 LYS A N 1
ATOM 969 C CA . LYS A 1 128 ? -3.526 -5.681 -26.040 1.00 44.38 128 LYS A CA 1
ATOM 970 C C . LYS A 1 128 ? -3.060 -5.604 -24.587 1.00 44.38 128 LYS A C 1
ATOM 972 O O . LYS A 1 128 ? -1.975 -6.094 -24.283 1.00 44.38 128 LYS A O 1
ATOM 977 N N . SER A 1 129 ? -3.835 -4.949 -23.722 1.00 50.12 129 SER A N 1
ATOM 978 C CA . SER A 1 129 ? -3.523 -4.866 -22.292 1.00 50.12 129 SER A CA 1
ATOM 979 C C . SER A 1 129 ? -3.335 -6.275 -21.742 1.00 50.12 129 SER A C 1
ATOM 981 O O . SER A 1 129 ? -4.225 -7.108 -21.925 1.00 50.12 129 SER A O 1
ATOM 983 N N . GLU A 1 130 ? -2.194 -6.532 -21.104 1.00 55.12 130 GLU A N 1
ATOM 984 C CA . GLU A 1 130 ? -1.969 -7.768 -20.356 1.00 55.12 130 GLU A CA 1
ATOM 985 C C . GLU A 1 130 ? -3.139 -7.992 -19.390 1.00 55.12 130 GLU A C 1
ATOM 987 O O . GLU A 1 130 ? -3.665 -7.032 -18.815 1.00 55.12 130 GLU A O 1
ATOM 992 N N . ASP A 1 131 ? -3.573 -9.246 -19.245 1.00 54.91 131 ASP A N 1
ATOM 993 C CA . ASP A 1 131 ? -4.610 -9.625 -18.290 1.00 54.91 131 ASP A CA 1
ATOM 994 C C . ASP A 1 131 ? -4.185 -9.147 -16.896 1.00 54.91 131 ASP A C 1
ATOM 996 O O . ASP A 1 131 ? -3.302 -9.730 -16.269 1.00 54.91 131 ASP A O 1
ATOM 1000 N N . ASN A 1 132 ? -4.783 -8.053 -16.419 1.00 65.75 132 ASN A N 1
ATOM 1001 C CA . ASN A 1 132 ? -4.544 -7.525 -15.084 1.00 65.75 132 ASN A CA 1
ATOM 1002 C C . ASN A 1 132 ? -5.609 -8.117 -14.149 1.00 65.75 132 ASN A C 1
ATOM 1004 O O . ASN A 1 132 ? -6.721 -7.58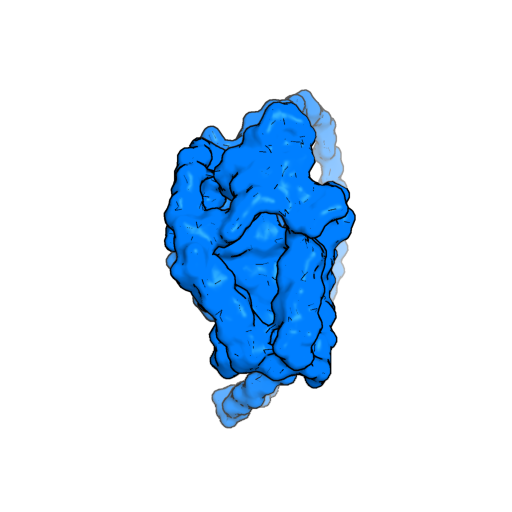3 -14.080 1.00 65.75 132 ASN A O 1
ATOM 1008 N N . PRO A 1 133 ? -5.314 -9.210 -13.420 1.00 69.25 133 PRO A N 1
ATOM 1009 C CA . PRO A 1 133 ? -6.292 -9.845 -12.543 1.00 69.25 133 PRO A CA 1
ATOM 1010 C C . PRO A 1 133 ? -6.725 -8.931 -11.394 1.00 69.25 133 PRO A C 1
ATOM 1012 O O . PRO A 1 133 ? -7.783 -9.170 -10.827 1.00 69.25 133 PRO A O 1
ATOM 1015 N N . LEU A 1 134 ? -5.946 -7.885 -11.082 1.00 74.12 134 LEU A N 1
ATOM 1016 C CA . LEU A 1 134 ? -6.250 -6.870 -10.075 1.00 74.12 134 LEU A CA 1
ATOM 1017 C C . LEU A 1 134 ? -7.023 -5.674 -10.647 1.00 74.12 134 LEU A C 1
ATOM 1019 O O . LEU A 1 134 ? -7.267 -4.719 -9.915 1.00 74.12 134 LEU A O 1
ATOM 1023 N N . LEU A 1 135 ? -7.395 -5.674 -11.932 1.00 78.56 135 LEU A N 1
ATOM 1024 C CA . LEU A 1 135 ? -8.014 -4.510 -12.575 1.00 78.56 135 LEU A CA 1
ATOM 1025 C C . LEU A 1 135 ? -9.317 -4.091 -11.888 1.00 78.56 135 LEU A C 1
ATOM 1027 O O . LEU A 1 135 ? -9.588 -2.898 -11.752 1.00 78.56 135 LEU A O 1
ATOM 1031 N N . ASN A 1 136 ? -10.113 -5.083 -11.484 1.00 85.25 136 ASN A N 1
ATOM 1032 C CA . ASN A 1 136 ? -11.392 -4.887 -10.820 1.00 85.25 136 ASN A CA 1
ATOM 1033 C C . ASN A 1 136 ? -11.598 -5.935 -9.725 1.00 85.25 136 ASN A C 1
ATOM 1035 O O . ASN A 1 136 ? -11.194 -7.088 -9.884 1.00 85.25 136 ASN A O 1
ATOM 1039 N N . GLY A 1 137 ? -12.256 -5.546 -8.636 1.00 91.06 137 GLY A N 1
ATOM 1040 C CA . GLY A 1 137 ? -12.699 -6.467 -7.590 1.00 91.06 137 GLY A CA 1
ATOM 1041 C C . GLY A 1 137 ? -12.441 -5.963 -6.177 1.00 91.06 137 GLY A C 1
ATOM 1042 O O . GLY A 1 137 ? -11.863 -4.895 -5.972 1.00 91.06 137 GLY A O 1
ATOM 1043 N N . VAL A 1 138 ? -12.884 -6.756 -5.206 1.00 93.56 138 VAL A N 1
ATOM 1044 C CA . VAL A 1 138 ? -12.618 -6.545 -3.782 1.00 93.56 138 VAL A CA 1
ATOM 1045 C C . VAL A 1 138 ? -11.512 -7.500 -3.357 1.00 93.56 138 VAL A C 1
ATOM 1047 O O . VAL A 1 138 ? -11.551 -8.685 -3.687 1.00 93.56 138 VAL A O 1
ATOM 1050 N N . TYR A 1 139 ? -10.529 -6.986 -2.628 1.00 93.19 139 TYR A N 1
ATOM 1051 C CA . TYR A 1 139 ? -9.371 -7.741 -2.176 1.00 93.19 139 TYR A CA 1
ATOM 1052 C C . TYR A 1 139 ? -9.181 -7.567 -0.678 1.00 93.19 139 TYR A C 1
ATOM 1054 O O . TYR A 1 139 ? -9.251 -6.453 -0.159 1.00 93.19 139 TYR A O 1
ATOM 1062 N N . ILE A 1 140 ? -8.896 -8.671 0.005 1.00 94.62 140 ILE A N 1
ATOM 1063 C CA . ILE A 1 140 ? -8.359 -8.657 1.360 1.00 94.62 140 ILE A CA 1
ATOM 1064 C C . ILE A 1 140 ? -6.868 -8.970 1.294 1.00 94.62 140 ILE A C 1
ATOM 1066 O O . ILE A 1 140 ? -6.437 -9.885 0.588 1.00 94.62 140 ILE A O 1
ATOM 1070 N N . TRP A 1 141 ? -6.081 -8.197 2.024 1.00 93.50 141 TRP A N 1
ATOM 1071 C CA . TRP A 1 141 ? -4.632 -8.309 2.064 1.00 93.50 141 TRP A CA 1
ATOM 1072 C C . TRP A 1 141 ? -4.222 -8.729 3.456 1.00 93.50 141 TRP A C 1
ATOM 1074 O O . TRP A 1 141 ? -4.678 -8.124 4.419 1.00 93.50 141 TRP A O 1
ATOM 1084 N N . THR A 1 142 ? -3.382 -9.751 3.569 1.00 91.81 142 THR A N 1
ATOM 1085 C CA . THR A 1 142 ? -2.917 -10.253 4.863 1.00 91.81 142 THR A CA 1
ATOM 1086 C C . THR A 1 142 ? -1.403 -10.269 4.915 1.00 91.81 142 THR A C 1
ATOM 1088 O O . THR A 1 142 ? -0.763 -10.938 4.102 1.00 91.81 142 THR A O 1
ATOM 1091 N N . GLU A 1 143 ? -0.857 -9.598 5.911 1.00 85.50 143 GL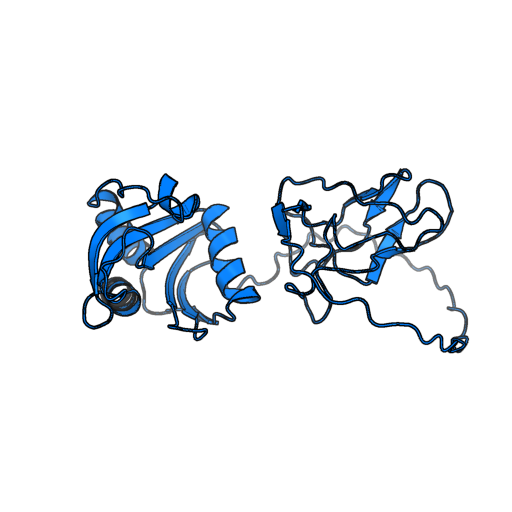U A N 1
ATOM 1092 C CA . GLU A 1 143 ? 0.544 -9.597 6.290 1.00 85.50 143 GLU A CA 1
ATOM 1093 C C . GLU A 1 143 ? 0.729 -10.492 7.521 1.00 85.50 143 GLU A C 1
ATOM 1095 O O . GLU A 1 143 ? -0.030 -10.395 8.487 1.00 85.50 143 GLU A O 1
ATOM 1100 N N . THR A 1 144 ? 1.736 -11.365 7.512 1.00 76.44 144 THR A N 1
ATOM 1101 C CA . THR A 1 144 ? 2.047 -12.248 8.654 1.00 76.44 144 THR A CA 1
ATOM 1102 C C . THR A 1 144 ? 3.372 -11.911 9.333 1.00 76.44 144 THR A C 1
ATOM 1104 O O . THR A 1 144 ? 3.865 -12.695 10.144 1.00 76.44 144 THR A O 1
ATOM 1107 N N . THR A 1 145 ? 3.976 -10.775 8.991 1.00 71.12 145 THR A N 1
ATOM 1108 C CA . THR A 1 145 ? 5.240 -10.329 9.574 1.00 71.12 145 THR A CA 1
ATOM 1109 C C . THR A 1 145 ? 4.969 -9.628 10.911 1.00 71.12 145 THR A C 1
ATOM 1111 O O . THR A 1 145 ? 4.005 -8.885 11.072 1.00 71.12 145 THR A O 1
ATOM 1114 N N . SER A 1 146 ? 5.798 -9.887 11.929 1.00 71.00 146 SER A N 1
ATOM 1115 C CA . SER A 1 146 ? 5.626 -9.321 13.280 1.00 71.00 146 SER A CA 1
ATOM 1116 C C . SER A 1 146 ? 4.239 -9.622 13.895 1.00 71.00 146 SER A C 1
ATOM 1118 O O . SER A 1 146 ? 3.909 -10.786 14.113 1.00 71.00 146 SER A O 1
ATOM 1120 N N . ALA A 1 147 ? 3.434 -8.601 14.212 1.00 68.00 147 ALA A N 1
ATOM 1121 C CA . ALA A 1 147 ? 2.074 -8.748 14.740 1.00 68.00 147 ALA A CA 1
ATOM 1122 C C . ALA A 1 147 ? 1.035 -9.110 13.662 1.00 68.00 147 ALA A C 1
ATOM 1124 O O . ALA A 1 147 ? -0.102 -9.438 14.006 1.00 68.00 147 ALA A O 1
ATOM 1125 N N . GLY A 1 148 ? 1.432 -9.056 12.389 1.00 77.75 148 GLY A N 1
ATOM 1126 C CA . GLY A 1 148 ? 0.556 -9.183 11.239 1.00 77.75 148 GLY A CA 1
ATOM 1127 C C . GLY A 1 148 ? -0.369 -7.982 11.057 1.00 77.75 148 GLY A C 1
ATOM 1128 O O . GLY A 1 148 ? -0.604 -7.183 11.971 1.00 77.75 148 GLY A O 1
ATOM 1129 N N . HIS A 1 149 ? -0.915 -7.873 9.854 1.00 89.44 149 HIS A N 1
ATOM 1130 C CA . HIS A 1 149 ? -1.829 -6.807 9.474 1.00 89.44 149 HIS A CA 1
ATOM 1131 C C . HIS A 1 149 ? -2.824 -7.297 8.428 1.00 89.44 149 HIS A C 1
ATOM 1133 O O . HIS A 1 149 ? -2.569 -8.252 7.693 1.00 89.44 149 HIS A O 1
ATOM 1139 N N . VAL A 1 150 ? -3.992 -6.665 8.383 1.00 93.38 150 VAL A N 1
ATOM 1140 C CA . VAL A 1 150 ? -5.004 -6.962 7.372 1.00 93.38 150 VAL A CA 1
ATOM 1141 C C . VAL A 1 150 ? -5.739 -5.699 6.969 1.00 93.38 150 VAL A C 1
ATOM 1143 O O . VAL A 1 150 ? -6.091 -4.870 7.809 1.00 93.38 150 VAL A O 1
ATOM 1146 N N . PHE A 1 151 ? -5.962 -5.555 5.669 1.00 95.25 151 PHE A N 1
ATOM 1147 C CA . PHE A 1 151 ? -6.655 -4.409 5.101 1.00 95.25 151 PHE A CA 1
ATOM 1148 C C . PHE A 1 151 ? -7.446 -4.806 3.855 1.00 95.25 151 PHE A C 1
ATOM 1150 O O . PHE A 1 151 ? -7.249 -5.883 3.283 1.00 95.25 151 PHE A O 1
ATOM 1157 N N . VAL A 1 152 ? -8.359 -3.931 3.436 1.00 95.88 152 VAL A N 1
ATOM 1158 C CA . VAL A 1 152 ? -9.249 -4.161 2.294 1.00 95.88 152 VAL A CA 1
ATOM 1159 C C . VAL A 1 152 ? -8.937 -3.154 1.196 1.00 95.88 152 VAL A C 1
ATOM 1161 O O . VAL A 1 152 ? -8.741 -1.970 1.466 1.00 95.88 152 VAL A O 1
ATOM 1164 N N . SER A 1 153 ? -8.928 -3.602 -0.057 1.00 94.81 153 SER A N 1
ATOM 1165 C CA . SER A 1 153 ? -8.933 -2.706 -1.209 1.00 94.81 153 SER A CA 1
ATOM 1166 C C . SER A 1 153 ? -10.070 -3.034 -2.168 1.00 94.81 153 SER A C 1
ATOM 1168 O O . SER A 1 153 ? -10.478 -4.183 -2.327 1.00 94.81 153 SER A O 1
ATOM 1170 N N . VAL A 1 154 ? -10.588 -1.998 -2.817 1.00 94.19 154 VAL A N 1
ATOM 1171 C CA . VAL A 1 154 ? -11.575 -2.096 -3.886 1.00 94.19 154 VAL A CA 1
ATOM 1172 C C . VAL A 1 154 ? -10.984 -1.465 -5.132 1.00 94.19 154 VAL A C 1
ATOM 1174 O O . VAL A 1 154 ? -10.514 -0.329 -5.099 1.00 94.19 154 VAL A O 1
ATOM 1177 N N . HIS A 1 155 ? -10.941 -2.230 -6.214 1.00 91.75 155 HIS A N 1
ATOM 1178 C CA . HIS A 1 155 ? -10.353 -1.821 -7.478 1.00 91.75 155 HIS A CA 1
ATOM 1179 C C . HIS A 1 155 ? -11.478 -1.644 -8.500 1.00 91.75 155 HIS A C 1
ATOM 1181 O O . HIS A 1 155 ? -12.279 -2.559 -8.706 1.00 91.75 155 HIS A O 1
ATOM 1187 N N . GLU A 1 156 ? -11.549 -0.470 -9.128 1.00 87.00 156 GLU A N 1
ATOM 1188 C CA . GLU A 1 156 ? -12.548 -0.142 -10.149 1.00 87.00 156 GLU A CA 1
ATOM 1189 C C . GLU A 1 156 ? -11.905 0.658 -11.284 1.00 87.00 156 GLU A C 1
ATOM 1191 O O . GLU A 1 156 ? -11.510 1.813 -11.107 1.00 87.00 156 GLU A O 1
ATOM 1196 N N . ASN A 1 157 ? -11.835 0.065 -12.476 1.00 80.69 157 ASN A N 1
ATOM 1197 C CA . ASN A 1 157 ? -11.251 0.676 -13.672 1.00 80.69 157 ASN A CA 1
ATOM 1198 C C . ASN A 1 157 ? -9.840 1.227 -13.414 1.00 80.69 157 ASN A C 1
ATOM 1200 O O . ASN A 1 157 ? -9.542 2.361 -13.783 1.00 80.69 157 ASN A O 1
ATOM 1204 N N . ASN A 1 158 ? -8.989 0.431 -12.754 1.00 73.69 158 ASN A N 1
ATOM 1205 C CA . ASN A 1 158 ? -7.625 0.808 -12.360 1.00 73.69 158 ASN A CA 1
ATOM 1206 C C . ASN A 1 158 ? -7.524 1.894 -11.262 1.00 73.69 158 ASN A C 1
ATOM 1208 O O . ASN A 1 158 ? -6.416 2.273 -10.881 1.00 73.69 158 ASN A O 1
ATOM 1212 N N . ASN A 1 159 ? -8.651 2.371 -10.720 1.00 83.38 159 ASN A N 1
ATOM 1213 C CA . ASN A 1 159 ? -8.664 3.179 -9.501 1.00 83.38 159 ASN A CA 1
ATOM 1214 C C . ASN A 1 159 ? -8.656 2.251 -8.292 1.00 83.38 159 ASN A C 1
ATOM 1216 O O . ASN A 1 159 ? -9.390 1.263 -8.261 1.00 83.38 159 ASN A O 1
ATOM 1220 N N . ILE A 1 160 ? -7.834 2.580 -7.302 1.00 89.75 160 ILE A N 1
ATOM 1221 C CA . ILE A 1 160 ? -7.632 1.748 -6.117 1.00 89.75 160 ILE A CA 1
ATOM 1222 C C . ILE A 1 160 ? -8.107 2.534 -4.905 1.00 89.75 160 ILE A C 1
ATOM 1224 O O . ILE A 1 160 ? -7.578 3.603 -4.607 1.00 89.75 160 ILE A O 1
ATOM 1228 N N . PHE A 1 161 ? -9.093 1.980 -4.210 1.00 94.62 161 PHE A N 1
ATOM 1229 C CA . PHE A 1 161 ? -9.629 2.486 -2.954 1.00 94.62 161 PHE A CA 1
ATOM 1230 C C . PHE A 1 161 ? -9.171 1.550 -1.842 1.00 94.62 161 PHE A C 1
ATOM 1232 O O . PHE A 1 161 ? -9.626 0.412 -1.773 1.00 94.62 161 PHE A O 1
ATOM 1239 N N . LEU A 1 162 ? -8.238 1.998 -1.009 1.00 95.88 162 LEU A N 1
ATOM 1240 C CA . LEU A 1 162 ? -7.625 1.175 0.029 1.00 95.88 162 LEU A CA 1
ATOM 1241 C C . LEU A 1 162 ? -8.040 1.672 1.410 1.00 95.88 162 LEU A C 1
ATOM 1243 O O . LEU A 1 162 ? -7.903 2.855 1.724 1.00 95.88 162 LEU A O 1
ATOM 1247 N N . TYR A 1 163 ? -8.524 0.741 2.224 1.00 96.81 163 TYR A N 1
ATOM 1248 C CA . TYR A 1 163 ? -9.010 0.969 3.575 1.00 96.81 163 TYR A CA 1
ATOM 1249 C C . TYR A 1 163 ? -8.183 0.135 4.544 1.00 96.81 163 TYR A C 1
ATOM 1251 O O . TYR A 1 163 ? -8.260 -1.095 4.542 1.00 96.81 163 TYR A O 1
ATOM 1259 N N . THR A 1 164 ? -7.386 0.809 5.366 1.00 95.81 164 THR A N 1
ATOM 1260 C CA . THR A 1 164 ? -6.528 0.157 6.354 1.00 95.81 164 THR A CA 1
ATOM 1261 C C . THR A 1 164 ? -6.797 0.725 7.738 1.00 95.81 164 THR A C 1
ATOM 1263 O O . THR A 1 164 ? -6.825 1.940 7.928 1.00 95.81 164 THR A O 1
ATOM 1266 N N . TYR A 1 165 ? -7.057 -0.156 8.702 1.00 95.00 165 TYR A N 1
ATOM 1267 C CA . TYR A 1 165 ? -7.397 0.218 10.071 1.00 95.00 165 TYR A CA 1
ATOM 1268 C C . TYR A 1 165 ? -6.315 -0.255 11.033 1.00 95.00 165 TYR A C 1
ATOM 1270 O O . TYR A 1 165 ? -5.949 -1.431 11.037 1.00 95.00 165 TYR A O 1
ATOM 1278 N N . GLY A 1 166 ? -5.826 0.647 11.878 1.00 92.12 166 GLY A N 1
ATOM 1279 C CA . GLY A 1 166 ? -4.700 0.352 12.749 1.00 92.12 166 GLY A CA 1
ATOM 1280 C C . GLY A 1 166 ? -4.485 1.365 13.863 1.00 92.12 166 GLY A C 1
ATOM 1281 O O . GLY A 1 166 ? -5.138 2.406 13.956 1.00 92.12 166 GLY A O 1
ATOM 1282 N N . ARG A 1 167 ? -3.498 1.061 14.711 1.00 88.62 167 ARG A N 1
ATOM 1283 C CA . ARG A 1 167 ? -2.968 1.989 15.723 1.00 88.62 167 ARG A CA 1
ATOM 1284 C C . ARG A 1 167 ? -1.940 2.920 15.102 1.00 88.62 167 ARG A C 1
ATOM 1286 O O . ARG A 1 167 ? -0.753 2.828 15.402 1.00 88.62 167 ARG A O 1
ATOM 1293 N N . TYR A 1 168 ? -2.390 3.816 14.237 1.00 88.81 168 TYR A N 1
ATOM 1294 C CA . TYR A 1 168 ? -1.498 4.760 13.556 1.00 88.81 168 TYR A CA 1
ATOM 1295 C C . TYR A 1 168 ? -1.304 6.079 14.328 1.00 88.81 168 TYR A C 1
ATOM 1297 O O . TYR A 1 168 ? -0.602 6.981 13.873 1.00 88.81 168 TYR A O 1
ATOM 1305 N N . GLY A 1 169 ? -1.942 6.203 15.498 1.00 87.62 169 GLY A N 1
ATOM 1306 C CA . GLY A 1 169 ? -1.937 7.396 16.341 1.00 87.62 169 GLY A CA 1
ATOM 1307 C C . GLY A 1 169 ? -1.245 7.191 17.682 1.00 87.62 169 GLY A C 1
ATOM 1308 O O . GLY A 1 169 ? -0.144 6.647 17.766 1.00 87.62 169 GLY A O 1
ATOM 1309 N N . ARG A 1 170 ? -1.870 7.680 18.755 1.00 86.62 170 ARG A N 1
ATOM 1310 C CA . ARG A 1 170 ? -1.336 7.511 20.110 1.00 86.62 170 ARG A CA 1
ATOM 1311 C C . ARG A 1 170 ? -1.576 6.084 20.587 1.00 86.62 170 ARG A C 1
ATOM 1313 O O . ARG A 1 170 ? -2.641 5.515 20.361 1.00 86.62 170 ARG A O 1
ATOM 1320 N N . THR A 1 171 ? -0.602 5.539 21.302 1.00 84.62 171 THR A N 1
ATOM 1321 C CA . THR A 1 171 ? -0.692 4.230 21.954 1.00 84.62 171 THR A CA 1
ATOM 1322 C C . THR A 1 171 ? -0.678 4.390 23.468 1.00 84.62 171 THR A C 1
ATOM 1324 O O . THR A 1 171 ? 0.056 5.225 24.003 1.00 84.62 171 THR A O 1
ATOM 1327 N N . ASP A 1 172 ? -1.447 3.559 24.166 1.00 74.62 172 ASP A N 1
ATOM 1328 C CA . ASP A 1 172 ? -1.426 3.496 25.627 1.00 74.62 172 ASP A CA 1
ATOM 1329 C C . ASP A 1 172 ? -0.114 2.858 26.129 1.00 74.62 172 ASP A C 1
ATOM 1331 O O . ASP A 1 172 ? 0.617 2.212 25.376 1.00 74.62 172 ASP A O 1
ATOM 1335 N N . LYS A 1 173 ? 0.189 2.992 27.431 1.00 69.75 173 LYS A N 1
ATOM 1336 C CA . LYS A 1 173 ? 1.435 2.478 28.048 1.00 69.75 173 LYS A CA 1
ATOM 1337 C C . LYS A 1 173 ? 1.689 0.984 27.809 1.00 69.75 173 LYS A C 1
ATOM 1339 O O . LYS A 1 173 ? 2.837 0.558 27.827 1.00 69.75 173 LYS A O 1
ATOM 1344 N N . SER A 1 174 ? 0.629 0.196 27.629 1.00 61.84 174 SER A N 1
ATOM 1345 C CA . SER A 1 174 ? 0.702 -1.245 27.379 1.00 61.84 174 SER A CA 1
ATOM 1346 C C . SER A 1 174 ? 0.885 -1.599 25.899 1.00 61.84 174 SER A C 1
ATOM 1348 O O . SER A 1 174 ? 1.060 -2.769 25.587 1.00 61.84 174 SER A O 1
ATOM 1350 N N . THR A 1 175 ? 0.841 -0.626 24.979 1.00 66.81 175 THR A N 1
ATOM 1351 C CA . THR A 1 175 ? 0.931 -0.774 23.507 1.00 66.81 175 THR A CA 1
ATOM 1352 C C . THR A 1 175 ? -0.144 -1.646 22.838 1.00 66.81 175 THR A C 1
ATOM 1354 O O . THR A 1 175 ? -0.241 -1.671 21.613 1.00 66.81 175 THR A O 1
ATOM 1357 N N . PHE A 1 176 ? -1.009 -2.309 23.614 1.00 71.25 176 PHE A N 1
ATOM 1358 C CA . PHE A 1 176 ? -2.120 -3.117 23.102 1.00 71.25 176 PHE A CA 1
ATOM 1359 C C . PHE A 1 176 ? -3.316 -2.275 22.650 1.00 71.25 176 PHE A C 1
ATOM 1361 O O . PHE A 1 176 ? -4.069 -2.690 21.769 1.00 71.25 176 PHE A O 1
ATOM 1368 N N . THR A 1 177 ? -3.464 -1.073 23.195 1.00 77.44 177 THR A N 1
ATOM 1369 C CA . THR A 1 177 ? -4.576 -0.171 22.899 1.00 77.44 177 THR A CA 1
ATOM 1370 C C . THR A 1 177 ? -4.082 1.184 22.409 1.00 77.44 177 THR A C 1
ATOM 1372 O O . THR A 1 177 ? -2.944 1.584 22.677 1.00 77.44 177 THR A O 1
ATOM 1375 N N . GLY A 1 178 ? -4.928 1.900 21.673 1.00 87.50 178 GLY A N 1
ATOM 1376 C CA . GLY A 1 178 ? -4.588 3.218 21.146 1.00 87.50 178 GLY A CA 1
ATOM 1377 C C . GLY A 1 178 ? -5.714 3.849 20.342 1.00 87.50 178 GLY A C 1
ATOM 1378 O O . GLY A 1 178 ? -6.835 3.345 20.327 1.00 87.50 178 GLY A O 1
ATOM 1379 N N . ASP A 1 179 ? -5.406 4.951 19.667 1.00 89.44 179 ASP A N 1
ATOM 1380 C CA . ASP A 1 179 ? -6.333 5.568 18.719 1.00 89.44 179 ASP A CA 1
ATOM 1381 C C . ASP A 1 179 ? -6.582 4.590 17.554 1.00 89.44 179 ASP A C 1
ATOM 1383 O O . ASP A 1 179 ? -5.632 4.164 16.890 1.00 89.44 179 ASP A O 1
ATOM 1387 N N . GLY A 1 180 ? -7.847 4.229 17.323 1.00 94.00 180 GLY A N 1
ATOM 1388 C CA . GLY A 1 180 ? -8.269 3.416 16.186 1.00 94.00 180 GLY A CA 1
ATOM 1389 C C . GLY A 1 180 ? -8.455 4.294 14.965 1.00 94.00 180 GLY A C 1
ATOM 1390 O O . GLY A 1 180 ? -9.425 5.052 14.870 1.00 94.00 180 GL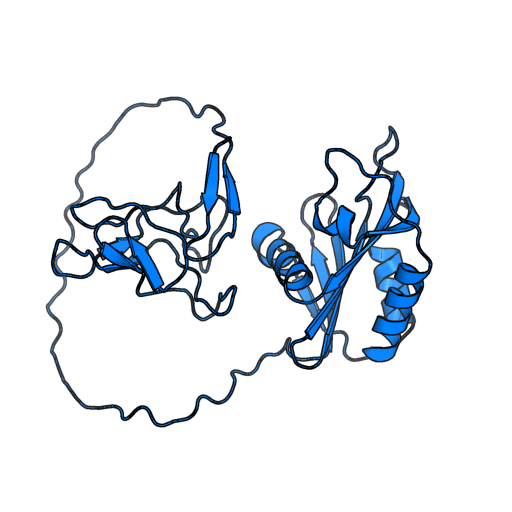Y A O 1
ATOM 1391 N N . ILE A 1 181 ? -7.481 4.246 14.060 1.00 95.81 181 ILE A N 1
ATOM 1392 C CA . ILE A 1 181 ? -7.447 5.104 12.881 1.00 95.81 181 ILE A CA 1
ATOM 1393 C C . ILE A 1 181 ? -7.751 4.275 11.644 1.00 95.81 181 ILE A C 1
ATOM 1395 O O . ILE A 1 181 ? -7.069 3.291 11.369 1.00 95.81 181 ILE A O 1
ATOM 1399 N N . LEU A 1 182 ? -8.757 4.718 10.893 1.00 97.38 182 LEU A N 1
ATOM 1400 C CA . LEU A 1 182 ? -9.035 4.259 9.543 1.00 97.38 182 LEU A CA 1
ATOM 1401 C C . LEU A 1 182 ? -8.374 5.216 8.550 1.00 97.38 182 LEU A C 1
ATOM 1403 O O . LEU A 1 182 ? -8.754 6.387 8.446 1.00 97.38 182 LEU A O 1
ATOM 1407 N N . ASP A 1 183 ? -7.405 4.702 7.810 1.00 96.38 183 ASP A N 1
ATOM 1408 C CA . ASP A 1 183 ? -6.781 5.390 6.692 1.00 96.38 183 ASP A CA 1
ATOM 1409 C C . ASP A 1 183 ? -7.516 5.032 5.398 1.00 96.38 183 ASP A C 1
ATOM 1411 O O . ASP A 1 183 ? -7.753 3.859 5.095 1.00 96.38 183 ASP A O 1
ATOM 1415 N N . PHE A 1 184 ? -7.873 6.065 4.631 1.00 96.88 184 PHE A N 1
ATOM 1416 C CA . PHE A 1 184 ? -8.478 5.915 3.311 1.00 96.88 184 PHE A CA 1
ATOM 1417 C C . PHE A 1 184 ? -7.540 6.445 2.23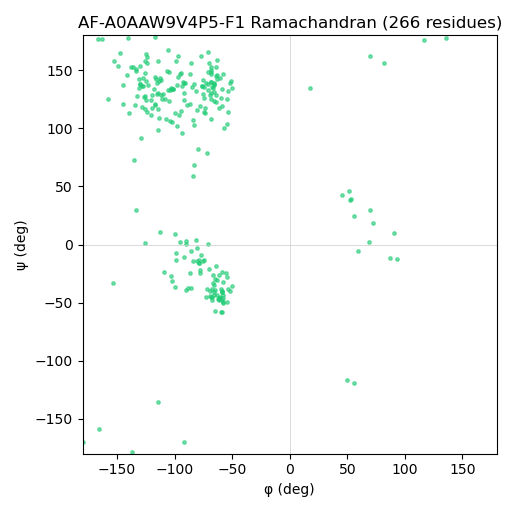0 1.00 96.88 184 PHE A C 1
ATOM 1419 O O . PHE A 1 184 ? -7.497 7.653 1.949 1.00 96.88 184 PHE A O 1
ATOM 1426 N N . PHE A 1 185 ? -6.819 5.535 1.587 1.00 94.00 185 PHE A N 1
ATOM 1427 C CA . PHE A 1 185 ? -5.896 5.857 0.509 1.00 94.00 185 PHE A CA 1
ATOM 1428 C C . PHE A 1 185 ? -6.535 5.657 -0.864 1.00 94.00 185 PHE A C 1
ATOM 1430 O O . PHE A 1 185 ? -7.346 4.756 -1.079 1.00 94.00 185 PHE A O 1
ATOM 1437 N N . GLN A 1 186 ? -6.163 6.537 -1.789 1.00 89.50 186 GLN A N 1
ATOM 1438 C CA . GLN A 1 186 ? -6.584 6.506 -3.186 1.00 89.50 186 GLN A CA 1
ATOM 1439 C C . GLN A 1 186 ? -5.350 6.624 -4.077 1.00 89.50 186 GLN A C 1
ATOM 1441 O O . GLN A 1 186 ? -4.340 7.202 -3.664 1.00 89.50 186 GLN A O 1
ATOM 1446 N N . ASP A 1 187 ? -5.442 6.086 -5.289 1.00 78.44 187 ASP A N 1
ATOM 1447 C CA . ASP A 1 187 ? -4.462 6.274 -6.361 1.00 78.44 187 ASP A CA 1
ATOM 1448 C C . ASP A 1 187 ? -3.011 6.015 -5.917 1.00 78.44 187 ASP A C 1
ATOM 1450 O O . ASP A 1 187 ? -2.661 4.897 -5.547 1.00 78.44 187 ASP A O 1
ATOM 1454 N N . GLU A 1 188 ? -2.162 7.042 -5.960 1.00 79.62 188 GLU A N 1
ATOM 1455 C CA . GLU A 1 188 ? -0.746 7.017 -5.585 1.00 79.62 188 GLU A CA 1
ATOM 1456 C C . GLU A 1 188 ? -0.522 6.568 -4.138 1.00 79.62 188 GLU A C 1
ATOM 1458 O O . GLU A 1 188 ? 0.326 5.711 -3.890 1.00 79.62 188 GLU A O 1
ATOM 1463 N N . ASP A 1 189 ? -1.301 7.102 -3.189 1.00 82.56 189 ASP A N 1
ATOM 1464 C CA . ASP A 1 189 ? -1.168 6.749 -1.773 1.00 82.56 189 ASP A CA 1
ATOM 1465 C C . ASP A 1 189 ? -1.533 5.269 -1.567 1.00 82.56 189 ASP A C 1
ATOM 1467 O O . ASP A 1 189 ? -0.851 4.552 -0.834 1.00 82.56 189 ASP A O 1
ATOM 1471 N N . ALA A 1 190 ? -2.566 4.783 -2.269 1.00 87.00 190 ALA A N 1
ATOM 1472 C CA . ALA A 1 190 ? -2.960 3.378 -2.212 1.00 87.00 190 ALA A CA 1
ATOM 1473 C C . ALA A 1 190 ? -1.886 2.483 -2.841 1.00 87.00 190 ALA A C 1
ATOM 1475 O O . ALA A 1 190 ? -1.484 1.489 -2.237 1.00 87.00 190 ALA A O 1
ATOM 1476 N N . ARG A 1 191 ? -1.369 2.873 -4.016 1.00 82.00 191 ARG A N 1
ATOM 1477 C CA . ARG A 1 191 ? -0.271 2.189 -4.713 1.00 82.00 191 ARG A CA 1
ATOM 1478 C C . ARG A 1 191 ? 0.982 2.094 -3.869 1.00 82.00 191 ARG A C 1
ATOM 1480 O O . ARG A 1 191 ? 1.601 1.038 -3.840 1.00 82.00 191 ARG A O 1
ATOM 1487 N N . LYS A 1 192 ? 1.356 3.165 -3.175 1.00 83.50 192 LYS A N 1
ATOM 1488 C CA . LYS A 1 192 ? 2.488 3.146 -2.251 1.00 83.50 192 LYS A CA 1
ATOM 1489 C C . LYS A 1 192 ? 2.253 2.141 -1.122 1.00 83.50 192 LYS A C 1
ATOM 1491 O O . LYS A 1 192 ? 3.130 1.326 -0.854 1.00 83.50 192 LYS A O 1
ATOM 1496 N N . TYR A 1 193 ? 1.066 2.167 -0.517 1.00 85.25 193 TYR A N 1
ATOM 1497 C CA . TYR A 1 193 ? 0.746 1.333 0.638 1.00 85.25 193 TYR A CA 1
ATOM 1498 C C . TYR A 1 193 ? 0.738 -0.165 0.311 1.00 85.25 193 TYR A C 1
ATOM 1500 O O . TYR A 1 193 ? 1.504 -0.916 0.903 1.00 85.25 193 TYR A O 1
ATOM 1508 N N . TYR A 1 194 ? -0.063 -0.634 -0.654 1.00 83.31 194 TYR A N 1
ATOM 1509 C CA . TYR A 1 194 ? -0.117 -2.085 -0.889 1.00 83.31 194 TYR A CA 1
ATOM 1510 C C . TYR A 1 194 ? 1.179 -2.634 -1.509 1.00 83.31 194 TYR A C 1
ATOM 1512 O O . TYR A 1 194 ? 1.441 -3.825 -1.389 1.00 83.31 194 TYR A O 1
ATOM 1520 N N . ARG A 1 195 ? 2.009 -1.803 -2.163 1.00 80.25 195 ARG A N 1
ATOM 1521 C CA . ARG A 1 195 ? 3.343 -2.223 -2.632 1.00 80.25 195 ARG A CA 1
ATOM 1522 C C . ARG A 1 195 ? 4.302 -2.457 -1.469 1.00 80.25 195 ARG A C 1
ATOM 1524 O O . ARG A 1 195 ? 4.987 -3.472 -1.482 1.00 80.25 195 ARG A O 1
ATOM 1531 N N . TYR A 1 196 ? 4.316 -1.557 -0.485 1.00 82.19 196 TYR A N 1
ATOM 1532 C CA . TYR A 1 196 ? 5.048 -1.756 0.769 1.00 82.19 196 TYR A CA 1
ATOM 1533 C C . TYR A 1 196 ? 4.623 -3.075 1.428 1.00 82.19 196 TYR A C 1
ATOM 1535 O O . TYR A 1 196 ? 5.446 -3.944 1.702 1.00 82.19 196 TYR A O 1
ATOM 1543 N N . GLU A 1 197 ? 3.315 -3.284 1.558 1.00 85.00 197 GLU A N 1
ATOM 1544 C CA . GLU A 1 197 ? 2.752 -4.503 2.142 1.00 85.00 197 GLU A CA 1
ATOM 1545 C C . GLU A 1 197 ? 3.159 -5.758 1.352 1.00 85.00 197 GLU A C 1
ATOM 1547 O O . GLU A 1 197 ? 3.598 -6.747 1.931 1.00 85.00 197 GLU A O 1
ATOM 1552 N N . LEU A 1 198 ? 3.072 -5.725 0.020 1.00 81.56 198 LEU A N 1
ATOM 1553 C CA . LEU A 1 198 ? 3.379 -6.869 -0.841 1.00 81.56 198 LEU A CA 1
ATOM 1554 C C . LEU A 1 198 ? 4.873 -7.227 -0.850 1.00 81.56 198 LEU A C 1
ATOM 1556 O O . LEU A 1 198 ? 5.213 -8.408 -0.779 1.00 81.56 198 LEU A O 1
ATOM 1560 N N . TYR A 1 199 ? 5.754 -6.231 -0.974 1.00 79.19 199 TYR A N 1
ATOM 1561 C CA . TYR A 1 199 ? 7.176 -6.456 -1.252 1.00 79.19 199 TYR A CA 1
ATOM 1562 C C . TYR A 1 199 ? 8.067 -6.376 -0.017 1.00 79.19 199 TYR A C 1
ATOM 1564 O O . TYR A 1 199 ? 9.005 -7.162 0.085 1.00 79.19 199 TYR A O 1
ATOM 1572 N N . GLU A 1 200 ? 7.774 -5.480 0.924 1.00 77.25 200 GLU A N 1
ATOM 1573 C CA . GLU A 1 200 ? 8.565 -5.347 2.152 1.00 77.25 200 GLU A CA 1
ATOM 1574 C C . GLU A 1 200 ? 8.013 -6.244 3.261 1.00 77.25 200 GLU A C 1
ATOM 1576 O O . GLU A 1 200 ? 8.776 -6.891 3.979 1.00 77.25 200 GLU A O 1
ATOM 1581 N N . MET A 1 201 ? 6.684 -6.339 3.371 1.00 75.38 201 MET A N 1
ATOM 1582 C CA . MET A 1 201 ? 6.041 -7.064 4.472 1.00 75.38 201 MET A CA 1
ATOM 1583 C C . MET A 1 201 ? 5.591 -8.487 4.111 1.00 75.38 201 MET A C 1
ATOM 1585 O O . MET A 1 201 ? 5.208 -9.264 4.992 1.00 75.38 201 MET A O 1
ATOM 1589 N N . GLY A 1 202 ? 5.680 -8.862 2.830 1.00 80.81 202 GLY A N 1
ATOM 1590 C CA . GLY A 1 202 ? 5.330 -10.195 2.336 1.00 80.81 202 GLY A CA 1
ATOM 1591 C C . GLY A 1 202 ? 3.828 -10.490 2.376 1.00 80.81 202 GLY A C 1
ATOM 1592 O O . GLY A 1 202 ? 3.427 -11.645 2.557 1.00 80.81 202 GLY A O 1
ATOM 1593 N N . ALA A 1 203 ? 2.990 -9.459 2.248 1.00 86.50 203 ALA A N 1
ATOM 1594 C CA . ALA A 1 203 ? 1.545 -9.596 2.279 1.00 86.50 203 ALA A CA 1
ATOM 1595 C C . ALA A 1 203 ? 1.019 -10.429 1.102 1.00 86.50 203 ALA A C 1
ATOM 1597 O O . ALA A 1 203 ? 1.590 -10.483 0.013 1.00 86.50 203 ALA A O 1
ATOM 1598 N N . ARG A 1 204 ? -0.124 -11.077 1.316 1.00 89.44 204 ARG A N 1
ATOM 1599 C CA . ARG A 1 204 ? -0.834 -11.866 0.305 1.00 89.44 204 ARG A CA 1
ATOM 1600 C C . ARG A 1 204 ? -2.203 -11.259 0.051 1.00 89.44 204 ARG A C 1
ATOM 1602 O O . ARG A 1 204 ? -2.917 -10.961 1.003 1.00 89.44 204 ARG A O 1
ATOM 1609 N N . ALA A 1 205 ? -2.567 -11.120 -1.219 1.00 90.69 205 ALA A N 1
ATOM 1610 C CA . ALA A 1 205 ? -3.880 -10.639 -1.634 1.00 90.69 205 ALA A CA 1
ATOM 1611 C C . ALA A 1 205 ? -4.808 -11.808 -1.979 1.00 90.69 205 ALA A C 1
ATOM 1613 O O . ALA A 1 205 ? -4.412 -12.738 -2.687 1.00 90.69 205 ALA A O 1
ATOM 1614 N N . PHE A 1 206 ? -6.055 -11.723 -1.531 1.00 91.06 206 PHE A N 1
ATOM 1615 C CA . PHE A 1 206 ? -7.117 -12.665 -1.862 1.00 91.06 206 PHE A CA 1
ATOM 1616 C C . PHE A 1 206 ? -8.308 -11.892 -2.412 1.00 91.06 206 PHE A C 1
ATOM 1618 O O . PHE A 1 206 ? -8.782 -10.948 -1.780 1.00 91.06 206 PHE A O 1
ATOM 1625 N N . ARG A 1 207 ? -8.786 -12.286 -3.593 1.00 91.75 207 ARG A N 1
ATOM 1626 C CA . ARG A 1 207 ? -9.997 -11.710 -4.176 1.00 91.75 207 ARG A CA 1
ATOM 1627 C C . ARG A 1 207 ? -11.223 -12.279 -3.470 1.00 91.75 207 ARG A C 1
ATOM 1629 O O . ARG A 1 207 ? -11.287 -13.483 -3.233 1.00 91.75 207 ARG A O 1
ATOM 1636 N N . ILE A 1 208 ? -12.176 -11.412 -3.159 1.00 91.94 208 ILE A N 1
ATOM 1637 C CA . ILE A 1 208 ? -13.467 -11.774 -2.581 1.00 91.94 208 ILE A CA 1
ATOM 1638 C C . ILE A 1 208 ? -14.497 -11.721 -3.707 1.00 91.94 208 ILE A C 1
ATOM 1640 O O . ILE A 1 208 ? -14.840 -10.645 -4.193 1.00 91.94 208 ILE A O 1
ATOM 1644 N N . ASP A 1 209 ? -14.913 -12.895 -4.177 1.00 89.12 209 ASP A N 1
ATOM 1645 C CA . ASP A 1 209 ? -15.779 -13.032 -5.355 1.00 89.12 209 ASP A CA 1
ATOM 1646 C C . ASP A 1 209 ? -17.258 -12.734 -5.055 1.00 89.12 209 ASP A C 1
ATOM 1648 O O . ASP A 1 209 ? -18.01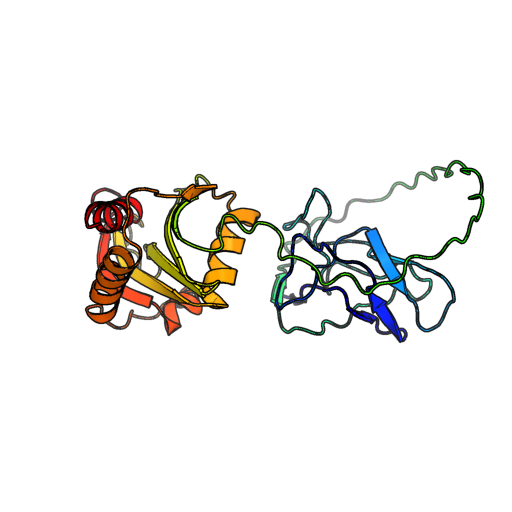8 -12.410 -5.966 1.00 89.12 209 ASP A O 1
ATOM 1652 N N . ASP A 1 210 ? -17.669 -12.836 -3.791 1.00 88.62 210 ASP A N 1
ATOM 1653 C CA . ASP A 1 210 ? -19.038 -12.653 -3.306 1.00 88.62 210 ASP A CA 1
ATOM 1654 C C . ASP A 1 210 ? -19.302 -11.266 -2.695 1.00 88.62 210 ASP A C 1
ATOM 1656 O O . ASP A 1 210 ? -20.378 -11.039 -2.151 1.00 88.62 210 ASP A O 1
ATOM 1660 N N . ALA A 1 211 ? -18.367 -10.317 -2.826 1.00 88.44 211 ALA A N 1
ATOM 1661 C CA . ALA A 1 211 ? -18.520 -8.957 -2.310 1.00 88.44 211 ALA A CA 1
ATOM 1662 C C . ALA A 1 211 ? -18.893 -7.938 -3.402 1.00 88.44 211 ALA A C 1
ATOM 1664 O O . ALA A 1 211 ? -18.242 -7.865 -4.446 1.00 88.44 211 ALA A O 1
ATOM 1665 N N . ASP A 1 212 ? -19.883 -7.077 -3.134 1.00 90.12 212 ASP A N 1
ATOM 1666 C CA . ASP A 1 212 ? -20.220 -5.930 -3.989 1.00 90.12 212 ASP A CA 1
ATOM 1667 C C . ASP A 1 212 ? -19.261 -4.744 -3.727 1.00 90.12 212 ASP A C 1
ATOM 1669 O O . ASP A 1 212 ? -19.296 -4.147 -2.642 1.00 90.12 212 ASP A O 1
ATOM 1673 N N . PRO A 1 213 ? -18.447 -4.324 -4.721 1.00 91.62 213 PRO A N 1
ATOM 1674 C CA . PRO A 1 213 ? -17.514 -3.202 -4.591 1.00 91.62 213 PRO A CA 1
ATOM 1675 C C . PRO A 1 213 ? -18.153 -1.914 -4.061 1.00 91.62 213 PRO A C 1
ATOM 1677 O O . PRO A 1 213 ? -17.565 -1.223 -3.230 1.00 91.62 213 PRO A O 1
ATOM 1680 N N . LYS A 1 214 ? -19.370 -1.581 -4.502 1.00 91.19 214 LYS A N 1
ATOM 1681 C CA . LYS A 1 214 ? -20.053 -0.337 -4.127 1.00 91.19 214 LYS A CA 1
ATOM 1682 C C . LYS A 1 214 ? -20.520 -0.376 -2.681 1.00 91.19 214 LYS A C 1
ATOM 1684 O O . LYS A 1 214 ? -20.457 0.651 -2.003 1.00 91.19 214 LYS A O 1
ATOM 1689 N N . ILE A 1 215 ? -20.990 -1.533 -2.213 1.00 92.31 215 ILE A N 1
ATOM 1690 C CA . ILE A 1 215 ? -21.426 -1.714 -0.824 1.00 92.31 215 ILE A CA 1
ATOM 1691 C C . ILE A 1 215 ? -20.223 -1.609 0.114 1.00 92.31 215 ILE A C 1
ATOM 1693 O O . ILE A 1 215 ? -20.264 -0.819 1.060 1.00 92.31 215 ILE A O 1
ATOM 1697 N N . ILE A 1 216 ? -19.128 -2.306 -0.208 1.00 93.25 216 ILE A N 1
ATOM 1698 C CA . ILE A 1 216 ? -17.878 -2.260 0.564 1.00 93.25 216 ILE A CA 1
ATOM 1699 C C . ILE A 1 216 ? -17.337 -0.834 0.655 1.00 93.25 216 ILE A C 1
ATOM 1701 O O . ILE A 1 216 ? -17.068 -0.335 1.750 1.00 93.25 216 ILE A O 1
ATOM 1705 N N . ARG A 1 217 ? -17.222 -0.143 -0.486 1.00 94.25 217 ARG A N 1
ATOM 1706 C CA . ARG A 1 217 ? -16.753 1.246 -0.515 1.00 94.25 217 ARG A CA 1
ATOM 1707 C C . ARG A 1 217 ? -17.629 2.145 0.341 1.00 94.25 217 ARG A C 1
ATOM 1709 O O . ARG A 1 217 ? -17.120 2.872 1.186 1.00 94.25 217 ARG A O 1
ATOM 1716 N N . LYS A 1 218 ? -18.951 2.063 0.171 1.00 94.19 218 LYS A N 1
ATOM 1717 C CA . LYS A 1 218 ? -19.899 2.874 0.940 1.00 94.19 218 LYS A CA 1
ATOM 1718 C C . LYS A 1 218 ? -19.763 2.634 2.443 1.00 94.19 218 LYS A C 1
ATOM 1720 O O . LYS A 1 218 ? -19.835 3.593 3.205 1.00 94.19 218 LYS A O 1
ATOM 1725 N N . PHE A 1 219 ? -19.567 1.389 2.871 1.00 95.00 219 PHE A N 1
ATOM 1726 C CA . PHE A 1 219 ? -19.358 1.054 4.277 1.00 95.00 219 PHE A CA 1
ATOM 1727 C C . PHE A 1 219 ? -18.119 1.760 4.849 1.00 95.00 219 PHE A C 1
ATOM 1729 O O . PHE A 1 219 ? -18.242 2.555 5.784 1.00 95.00 219 PHE A O 1
ATOM 1736 N N . PHE A 1 220 ? -16.943 1.540 4.253 1.00 96.06 220 PHE A N 1
ATOM 1737 C CA . PHE A 1 220 ? -15.697 2.117 4.764 1.00 96.06 220 PHE A CA 1
ATOM 1738 C C . PHE A 1 220 ? -15.644 3.639 4.617 1.00 96.06 220 PHE A C 1
ATOM 1740 O O . PHE A 1 220 ? -15.178 4.331 5.520 1.00 96.06 220 PHE A O 1
ATOM 1747 N N . GLU A 1 221 ? -16.152 4.187 3.514 1.00 96.06 221 GLU A N 1
ATOM 1748 C CA . GLU A 1 221 ? -16.201 5.634 3.305 1.00 96.06 221 GLU A CA 1
ATOM 1749 C C . GLU A 1 221 ? -17.150 6.313 4.303 1.00 96.06 221 GLU A C 1
ATOM 1751 O O . GLU A 1 221 ? -16.845 7.405 4.780 1.00 96.06 221 GLU A O 1
ATOM 1756 N N . ASN A 1 222 ? -18.262 5.677 4.691 1.00 96.06 222 ASN A N 1
ATOM 1757 C CA . ASN A 1 222 ? -19.134 6.198 5.749 1.00 96.06 222 ASN A CA 1
ATOM 1758 C C . ASN A 1 222 ? -18.442 6.201 7.117 1.00 96.06 222 ASN A C 1
ATOM 1760 O O . ASN A 1 222 ? -18.539 7.199 7.830 1.00 96.06 222 ASN A O 1
ATOM 1764 N N . LEU A 1 223 ? -17.724 5.126 7.469 1.00 95.25 223 LEU A N 1
ATOM 1765 C CA . LEU A 1 223 ? -16.916 5.084 8.694 1.00 95.25 223 LEU A CA 1
ATOM 1766 C C . LEU A 1 223 ? -15.869 6.198 8.696 1.00 95.25 223 LEU A C 1
ATOM 1768 O O . LEU A 1 223 ? -15.750 6.947 9.663 1.00 95.25 223 LEU A O 1
ATOM 1772 N N . TRP A 1 224 ? -15.153 6.350 7.583 1.00 97.06 224 TRP A N 1
ATOM 1773 C CA . TRP A 1 224 ? -14.118 7.363 7.435 1.00 97.06 224 TRP A CA 1
ATOM 1774 C C . TRP A 1 224 ? -14.684 8.784 7.547 1.00 97.06 224 TRP A C 1
ATOM 1776 O O . TRP A 1 224 ? -14.163 9.600 8.304 1.00 97.06 224 TRP A O 1
ATOM 1786 N N . ASN A 1 225 ? -15.789 9.074 6.855 1.00 96.38 225 ASN A N 1
ATOM 1787 C CA . ASN A 1 225 ? -16.460 10.375 6.916 1.00 96.38 225 ASN A CA 1
ATOM 1788 C C . ASN A 1 225 ? -17.041 10.684 8.306 1.00 96.38 225 ASN A C 1
ATOM 1790 O O . ASN A 1 225 ? -17.137 11.854 8.673 1.00 96.38 225 ASN A O 1
ATOM 1794 N N . GLY A 1 226 ? -17.434 9.658 9.067 1.00 94.88 226 GLY A N 1
ATOM 1795 C CA . GLY A 1 226 ? -17.911 9.793 10.446 1.00 94.88 226 GLY A CA 1
ATOM 1796 C C . GLY A 1 226 ? -16.797 9.971 11.484 1.00 94.88 226 GLY A C 1
ATOM 1797 O O . GLY A 1 226 ? -17.078 10.383 12.609 1.00 94.88 226 GLY A O 1
ATOM 1798 N N . GLY A 1 227 ? -15.547 9.673 11.125 1.00 95.12 227 GLY A N 1
ATOM 1799 C CA . GLY A 1 227 ? -14.400 9.788 12.018 1.00 95.12 227 GLY A CA 1
ATOM 1800 C C . GLY A 1 227 ? -13.913 11.225 12.219 1.00 95.12 227 GLY A C 1
ATOM 1801 O O . GLY A 1 227 ? -14.182 12.137 11.435 1.00 95.12 227 GLY A O 1
ATOM 1802 N N . VAL A 1 228 ? -13.131 11.431 13.276 1.00 96.25 228 VAL A N 1
ATOM 1803 C CA . VAL A 1 228 ? -12.559 12.739 13.625 1.00 96.25 228 VAL A CA 1
ATOM 1804 C C . VAL A 1 228 ? -11.111 12.864 13.158 1.00 96.25 228 VAL A C 1
ATOM 1806 O O . VAL A 1 228 ? -10.422 11.873 12.918 1.00 96.25 228 VAL A O 1
ATOM 1809 N N . THR A 1 229 ? -10.628 14.100 13.003 1.00 93.81 229 THR A N 1
ATOM 1810 C CA . THR A 1 229 ? -9.213 14.348 12.685 1.00 93.81 229 THR A CA 1
ATOM 1811 C C . THR A 1 229 ? -8.322 13.767 13.791 1.00 93.81 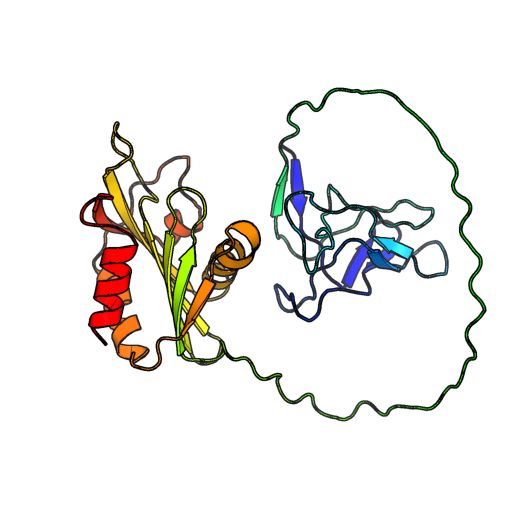229 THR A C 1
ATOM 1813 O O . THR A 1 229 ? -8.525 14.113 14.959 1.00 93.81 229 THR A O 1
ATOM 1816 N N . PRO A 1 230 ? -7.340 12.914 13.452 1.00 91.56 230 PRO A N 1
ATOM 1817 C CA . PRO A 1 230 ? -6.484 12.283 14.442 1.00 91.56 230 PRO A CA 1
ATOM 1818 C C . PRO A 1 230 ? -5.566 13.303 15.115 1.00 91.56 230 PRO A C 1
ATOM 1820 O O . PRO A 1 230 ? -5.095 14.265 14.501 1.00 91.56 230 PRO A O 1
ATOM 1823 N N . ILE A 1 231 ? -5.270 13.067 16.392 1.00 92.00 231 ILE A N 1
ATOM 1824 C CA . ILE A 1 231 ? -4.260 13.839 17.117 1.00 92.00 231 ILE A CA 1
ATOM 1825 C C . ILE A 1 231 ? -2.888 13.402 16.606 1.00 92.00 231 ILE A C 1
ATOM 1827 O O . ILE A 1 231 ? -2.473 12.261 16.805 1.00 92.00 231 ILE A O 1
ATOM 1831 N N . GLN A 1 232 ? -2.191 14.316 15.935 1.00 91.00 232 GLN A N 1
ATOM 1832 C CA . GLN A 1 232 ? -0.916 14.011 15.296 1.00 91.00 232 GLN A CA 1
ATOM 1833 C C . GLN A 1 232 ? 0.174 13.710 16.329 1.00 91.00 232 GLN A C 1
ATOM 1835 O O . GLN A 1 232 ? 0.332 14.422 17.323 1.00 91.00 232 GLN A O 1
ATOM 1840 N N . THR A 1 233 ? 0.950 12.659 16.069 1.00 87.94 233 THR A N 1
ATOM 1841 C CA . THR A 1 233 ? 2.122 12.275 16.863 1.00 87.94 233 THR A CA 1
ATOM 1842 C C . THR A 1 233 ? 3.397 12.431 16.024 1.00 87.94 233 THR A C 1
ATOM 1844 O O . THR A 1 233 ? 3.320 12.408 14.792 1.00 87.94 233 THR A O 1
ATOM 1847 N N . PRO A 1 234 ? 4.585 12.573 16.645 1.00 83.94 234 PRO A N 1
ATOM 1848 C CA . PRO A 1 234 ? 5.842 12.734 15.905 1.00 83.94 234 PRO A CA 1
ATOM 1849 C C . PRO A 1 234 ? 6.149 11.585 14.935 1.00 83.94 234 PRO A C 1
ATOM 1851 O O . PRO A 1 234 ? 6.720 11.820 13.877 1.00 83.94 234 PRO A O 1
ATOM 1854 N N . ASN A 1 235 ? 5.725 10.365 15.277 1.00 80.69 235 ASN A N 1
ATOM 1855 C CA . ASN A 1 235 ? 5.989 9.149 14.500 1.00 80.69 235 ASN A CA 1
ATOM 1856 C C . ASN A 1 235 ? 4.842 8.786 13.540 1.00 80.69 235 ASN A C 1
ATOM 1858 O O . ASN A 1 235 ? 4.893 7.742 12.896 1.00 80.69 235 ASN A O 1
ATOM 1862 N N . MET A 1 236 ? 3.785 9.603 13.469 1.00 85.94 236 MET A N 1
ATOM 1863 C CA . MET A 1 236 ? 2.653 9.347 12.580 1.00 85.94 236 MET A CA 1
ATOM 1864 C C . MET A 1 236 ? 3.098 9.475 11.120 1.00 85.94 236 MET A C 1
ATOM 1866 O O . MET A 1 236 ? 3.767 10.447 10.754 1.00 85.94 236 MET A O 1
ATOM 1870 N N . GLN A 1 237 ? 2.701 8.521 10.281 1.00 84.81 237 GLN A N 1
ATOM 1871 C CA . GLN A 1 237 ? 3.013 8.557 8.855 1.00 84.81 237 GLN A CA 1
ATOM 1872 C C . GLN A 1 237 ? 2.256 9.690 8.150 1.00 84.81 237 GLN A C 1
ATOM 1874 O O . GLN A 1 237 ? 1.132 10.040 8.515 1.00 84.81 237 GLN A O 1
ATOM 1879 N N . ASP A 1 238 ? 2.852 10.259 7.103 1.00 87.19 238 ASP A N 1
ATOM 1880 C CA . ASP A 1 238 ? 2.253 11.384 6.372 1.00 87.19 238 ASP A CA 1
ATOM 1881 C C . ASP A 1 238 ? 0.966 11.005 5.625 1.00 87.19 238 ASP A C 1
ATOM 1883 O O . ASP A 1 238 ? 0.094 11.854 5.424 1.00 87.19 238 ASP A O 1
ATOM 1887 N N . GLY A 1 239 ? 0.811 9.730 5.251 1.00 85.88 239 GLY A N 1
ATOM 1888 C CA . GLY A 1 239 ? -0.458 9.187 4.762 1.00 85.88 239 GLY A CA 1
ATOM 1889 C C . GLY A 1 239 ? -1.555 9.354 5.812 1.00 85.88 239 GLY A C 1
ATOM 1890 O O . GLY A 1 239 ? -2.532 10.065 5.578 1.00 85.88 239 GLY A O 1
ATOM 1891 N N . THR A 1 240 ? -1.339 8.803 7.004 1.00 88.31 240 THR A N 1
ATOM 1892 C CA . THR A 1 240 ? -2.258 8.889 8.146 1.00 88.31 240 THR A CA 1
ATOM 1893 C C . THR A 1 240 ? -2.538 10.332 8.572 1.00 88.31 240 THR A C 1
ATOM 1895 O O . THR A 1 240 ? -3.685 10.696 8.818 1.00 88.31 240 THR A O 1
ATOM 1898 N N . LYS A 1 241 ? -1.533 11.219 8.592 1.00 89.75 241 LYS A N 1
ATOM 1899 C CA . LYS A 1 241 ? -1.750 12.641 8.934 1.00 89.75 241 LYS A CA 1
ATOM 1900 C C . LYS A 1 241 ? -2.733 13.334 7.988 1.00 89.75 241 LYS A C 1
ATOM 1902 O O . LYS A 1 241 ? -3.492 14.196 8.428 1.00 89.75 241 LYS A O 1
ATOM 1907 N N . ARG A 1 242 ? -2.677 13.008 6.691 1.00 90.38 242 ARG A N 1
ATOM 1908 C CA . ARG A 1 242 ? -3.487 13.649 5.640 1.00 90.38 242 ARG A CA 1
ATOM 1909 C C . ARG A 1 242 ? -4.840 12.971 5.445 1.00 90.38 242 ARG A C 1
ATOM 1911 O O . ARG A 1 242 ? -5.824 13.642 5.140 1.00 90.38 242 ARG A O 1
ATOM 1918 N N . ARG A 1 243 ? -4.868 11.644 5.549 1.00 92.00 243 ARG A N 1
ATOM 1919 C CA . ARG A 1 243 ? -5.967 10.783 5.091 1.00 92.00 243 ARG A CA 1
ATOM 1920 C C . ARG A 1 243 ? -6.504 9.854 6.176 1.00 92.00 243 ARG A C 1
ATOM 1922 O O . ARG A 1 243 ? -7.420 9.092 5.889 1.00 92.00 243 ARG A O 1
ATOM 1929 N N . GLY A 1 244 ? -5.981 9.923 7.392 1.00 94.38 244 GLY A N 1
ATOM 1930 C CA . GLY A 1 244 ? -6.463 9.150 8.525 1.00 94.38 244 GLY A CA 1
ATOM 1931 C C . GLY A 1 244 ? -7.602 9.827 9.262 1.00 94.38 244 GLY A C 1
ATOM 1932 O O . GLY A 1 244 ? -7.675 11.057 9.361 1.00 94.38 244 GLY A O 1
ATOM 1933 N N . ARG A 1 245 ? -8.502 9.005 9.795 1.00 96.81 245 ARG A N 1
ATOM 1934 C CA . ARG A 1 245 ? -9.609 9.422 10.656 1.00 96.81 245 ARG A CA 1
ATOM 1935 C C . ARG A 1 245 ? -9.671 8.516 11.870 1.00 96.81 245 ARG A C 1
ATOM 1937 O O . ARG A 1 245 ? -9.700 7.299 11.727 1.00 96.81 245 ARG A O 1
ATOM 1944 N N . THR A 1 246 ? -9.695 9.100 13.064 1.00 95.75 246 THR A N 1
ATOM 1945 C CA . THR A 1 246 ? -9.954 8.339 14.289 1.00 95.75 246 THR A CA 1
ATOM 1946 C C . THR A 1 246 ? -11.437 8.003 14.328 1.00 95.75 246 THR A C 1
ATOM 1948 O O . THR A 1 246 ? -12.265 8.912 14.409 1.00 95.75 246 THR A O 1
ATOM 1951 N N . ILE A 1 247 ? -11.767 6.718 14.237 1.00 95.56 247 ILE A N 1
ATOM 1952 C CA . ILE A 1 247 ? -13.155 6.238 14.217 1.00 95.56 247 ILE A CA 1
ATOM 1953 C C . ILE A 1 247 ? -13.574 5.650 15.566 1.00 95.56 247 ILE A C 1
ATOM 1955 O O . ILE A 1 247 ? -14.747 5.718 15.922 1.00 95.56 247 ILE A O 1
ATOM 1959 N N . ASP A 1 248 ? -12.618 5.140 16.343 1.00 92.94 248 ASP A N 1
ATOM 1960 C CA . ASP A 1 248 ? -12.856 4.524 17.645 1.00 92.94 248 ASP A CA 1
ATOM 1961 C C . ASP A 1 248 ? -11.545 4.360 18.452 1.00 92.94 248 ASP A C 1
ATOM 1963 O O . ASP A 1 248 ? -10.544 5.057 18.231 1.00 92.94 248 ASP A O 1
ATOM 1967 N N . LYS A 1 249 ? -11.562 3.444 19.430 1.00 89.50 249 LYS A N 1
ATOM 1968 C CA . LYS A 1 249 ? -10.385 3.000 20.173 1.00 89.50 249 LYS A CA 1
ATOM 1969 C C . LYS A 1 249 ? -9.971 1.609 19.695 1.00 89.50 249 LYS A C 1
ATOM 1971 O O . LYS A 1 249 ? -10.736 0.660 19.830 1.00 89.50 249 LYS A O 1
ATOM 1976 N N . TYR A 1 250 ? -8.724 1.487 19.256 1.00 88.75 250 TYR A N 1
ATOM 1977 C CA . TYR A 1 250 ? -8.133 0.206 18.898 1.00 88.75 250 TYR A CA 1
ATOM 1978 C C . TYR A 1 250 ? -7.825 -0.632 20.143 1.00 88.75 250 TYR A C 1
ATOM 1980 O O . TYR A 1 250 ? -7.250 -0.130 21.118 1.00 88.75 250 TYR A O 1
ATOM 1988 N N . ASP A 1 251 ? -8.094 -1.932 20.051 1.00 78.56 251 ASP A N 1
ATOM 1989 C CA . ASP A 1 251 ? -7.750 -2.977 21.012 1.00 78.56 251 ASP A CA 1
ATOM 1990 C C . ASP A 1 251 ? -7.422 -4.292 20.279 1.00 78.56 251 ASP A C 1
ATOM 1992 O O . ASP A 1 251 ? -8.283 -4.856 19.604 1.00 78.56 251 ASP A O 1
ATOM 1996 N N . VAL A 1 252 ? -6.203 -4.834 20.456 1.00 74.44 252 VAL A N 1
ATOM 1997 C CA . VAL A 1 252 ? -5.800 -6.127 19.845 1.00 74.44 252 VAL A CA 1
ATOM 1998 C C . VAL A 1 252 ? -6.822 -7.231 20.095 1.00 74.44 252 VAL A C 1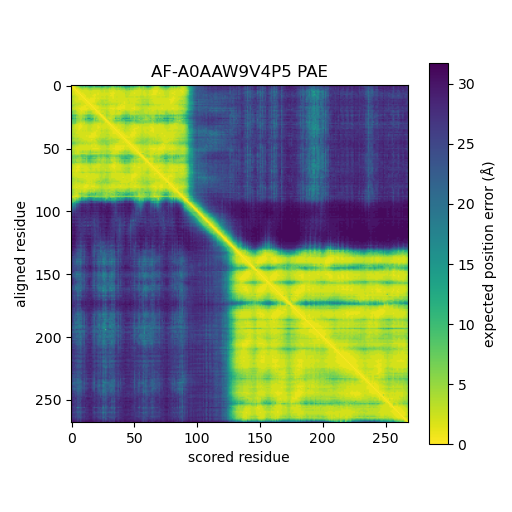
ATOM 2000 O O . VAL A 1 252 ? -7.021 -8.077 19.229 1.00 74.44 252 VAL A O 1
ATOM 2003 N N . THR A 1 253 ? -7.452 -7.243 21.267 1.00 69.69 253 THR A N 1
ATOM 2004 C CA . THR A 1 253 ? -8.313 -8.343 21.709 1.00 69.69 253 THR A CA 1
ATOM 2005 C C . THR A 1 253 ? -9.747 -8.255 21.193 1.00 69.69 253 THR A C 1
ATOM 2007 O O . THR A 1 253 ? -10.459 -9.255 21.262 1.00 69.69 253 THR A O 1
ATOM 2010 N N . GLY A 1 254 ? -10.176 -7.101 20.665 1.00 73.62 254 GLY A N 1
ATOM 2011 C CA . GLY A 1 254 ? -11.588 -6.885 20.336 1.00 73.62 254 GLY A CA 1
ATOM 2012 C C . GLY A 1 254 ? -11.901 -5.888 19.221 1.00 73.62 254 GLY A C 1
ATOM 2013 O O . GLY A 1 254 ? -12.866 -6.117 18.503 1.00 73.62 254 GLY A O 1
ATOM 2014 N N . SER A 1 255 ? -11.113 -4.824 19.038 1.00 85.00 255 SER A N 1
ATOM 2015 C CA . SER A 1 255 ? -11.304 -3.840 17.959 1.00 85.00 255 SER A CA 1
ATOM 2016 C C . SER A 1 255 ? -9.986 -3.627 17.219 1.00 85.00 255 SER A C 1
ATOM 2018 O O . SER A 1 255 ? -9.134 -2.841 17.634 1.00 85.00 255 SER A O 1
ATOM 2020 N N . ASN A 1 256 ? -9.760 -4.401 16.161 1.00 85.00 256 ASN A N 1
ATOM 2021 C CA . ASN A 1 256 ? -8.479 -4.466 15.465 1.00 85.00 256 ASN A CA 1
ATOM 2022 C C . ASN A 1 256 ? -8.651 -4.464 13.936 1.00 85.00 256 ASN A C 1
ATOM 2024 O O . ASN A 1 256 ? -9.764 -4.373 13.413 1.00 85.00 256 ASN A O 1
ATOM 2028 N N . CYS A 1 257 ? -7.534 -4.547 13.210 1.00 86.19 257 CYS A N 1
ATOM 2029 C CA . CYS A 1 257 ? -7.510 -4.601 11.744 1.00 86.19 257 CYS A CA 1
ATOM 2030 C C . CYS A 1 257 ? -8.390 -5.726 11.173 1.00 86.19 257 CYS A C 1
ATOM 2032 O O . CYS A 1 257 ? -9.095 -5.523 10.182 1.00 86.19 257 CYS A O 1
ATOM 2034 N N . THR A 1 258 ? -8.417 -6.891 11.828 1.00 88.19 258 THR A N 1
ATOM 2035 C CA . THR A 1 258 ? -9.207 -8.046 11.386 1.00 88.19 258 THR A CA 1
ATOM 2036 C C . THR A 1 258 ? -10.692 -7.841 11.619 1.00 88.19 258 THR A C 1
ATOM 2038 O O . THR A 1 258 ? -11.474 -8.112 10.711 1.00 88.19 258 THR A O 1
ATOM 2041 N N . THR A 1 259 ? -11.102 -7.344 12.789 1.00 88.56 259 THR A N 1
ATOM 2042 C CA . THR A 1 259 ? -12.530 -7.142 13.079 1.00 88.56 259 THR A CA 1
ATOM 2043 C C . THR A 1 259 ? -13.150 -6.149 12.105 1.00 88.56 259 THR A C 1
ATOM 2045 O O . THR A 1 259 ? -14.158 -6.472 11.486 1.00 88.56 259 THR A O 1
ATOM 2048 N N . HIS A 1 260 ? -12.486 -5.019 11.856 1.00 90.19 260 HIS A N 1
ATOM 2049 C CA . HIS A 1 260 ? -12.957 -4.011 10.904 1.00 90.19 260 HIS A CA 1
ATOM 2050 C C . HIS A 1 260 ? -12.964 -4.503 9.453 1.00 90.19 260 HIS A C 1
ATOM 2052 O O . HIS A 1 260 ? -13.919 -4.245 8.718 1.00 90.19 260 HIS A O 1
ATOM 2058 N N . SER A 1 261 ? -11.929 -5.238 9.031 1.00 91.56 261 SER A N 1
ATOM 2059 C CA . SER A 1 261 ? -11.887 -5.814 7.679 1.00 91.56 261 SER A CA 1
ATOM 2060 C C . SER A 1 261 ? -13.020 -6.821 7.471 1.00 91.56 261 SER A C 1
ATOM 2062 O O . SER A 1 261 ? -13.703 -6.791 6.449 1.00 91.56 261 SER A O 1
ATOM 2064 N N . VAL A 1 262 ? -13.262 -7.686 8.460 1.00 90.81 262 VAL A N 1
ATOM 2065 C CA . VAL A 1 262 ? -14.323 -8.700 8.413 1.00 90.81 262 VAL A CA 1
ATOM 2066 C C . VAL A 1 262 ? -15.713 -8.070 8.487 1.00 90.81 262 VAL A C 1
ATOM 2068 O O . VAL A 1 262 ? -16.605 -8.526 7.780 1.00 90.81 262 VAL A O 1
ATOM 2071 N N . GLU A 1 263 ? -15.920 -7.043 9.311 1.00 89.75 263 GLU A N 1
ATOM 2072 C CA . GLU A 1 263 ? -17.192 -6.313 9.370 1.00 89.75 263 GLU A CA 1
ATOM 2073 C C . GLU A 1 263 ? -17.530 -5.666 8.030 1.00 89.75 263 GLU A C 1
ATOM 2075 O O . GLU A 1 263 ? -18.651 -5.830 7.553 1.00 89.75 263 GLU A O 1
ATOM 2080 N N . GLY A 1 264 ? -16.555 -5.013 7.390 1.00 86.38 264 GLY A N 1
ATOM 2081 C CA . GLY A 1 264 ? -16.749 -4.440 6.062 1.00 86.38 264 GLY A CA 1
ATOM 2082 C C . GLY A 1 264 ? -17.084 -5.499 5.020 1.00 86.38 264 GLY A C 1
ATOM 2083 O O . GLY A 1 264 ? -18.066 -5.351 4.302 1.00 86.38 264 GLY A O 1
ATOM 2084 N N . LEU A 1 265 ? -16.328 -6.600 4.976 1.00 87.81 265 LEU A N 1
ATOM 2085 C CA . LEU A 1 265 ? -16.551 -7.677 4.005 1.00 87.81 265 LEU A CA 1
ATOM 2086 C C . LEU A 1 265 ? -17.872 -8.429 4.211 1.00 87.81 265 LEU A C 1
ATOM 2088 O O . LEU A 1 265 ? -18.481 -8.837 3.233 1.00 87.81 265 LEU A O 1
ATOM 2092 N N . LYS A 1 266 ? -18.342 -8.584 5.455 1.00 85.75 266 LYS A N 1
ATOM 2093 C CA . LYS A 1 266 ? -19.650 -9.194 5.769 1.00 85.75 266 LYS A CA 1
ATOM 2094 C C . LYS A 1 266 ? -20.841 -8.284 5.486 1.00 85.75 266 LYS A C 1
ATOM 2096 O O . LYS A 1 266 ? -21.977 -8.744 5.556 1.00 85.75 266 LYS A O 1
ATOM 2101 N N . PHE A 1 267 ? -20.600 -6.993 5.278 1.00 76.38 267 PHE A N 1
ATOM 2102 C CA . PHE A 1 267 ? -21.652 -6.033 4.970 1.00 76.38 267 PHE A CA 1
ATOM 2103 C C . PHE A 1 267 ? -22.092 -6.104 3.496 1.00 76.38 267 PHE A C 1
ATOM 2105 O O . PHE A 1 267 ? -23.145 -5.557 3.166 1.00 76.38 267 PHE A O 1
ATOM 2112 N N . ALA A 1 268 ? -21.290 -6.747 2.636 1.00 58.81 268 ALA A N 1
ATOM 2113 C CA . ALA A 1 268 ? -21.586 -6.994 1.225 1.00 58.81 268 ALA A CA 1
ATOM 2114 C C . ALA A 1 268 ? -22.532 -8.177 0.991 1.00 58.81 268 ALA A C 1
ATOM 2116 O O . ALA A 1 268 ? -22.505 -9.140 1.790 1.00 58.81 268 ALA A O 1
#

Radius of gyration: 23.18 Å; Cα contacts (8 Å, |Δi|>4): 523; chains: 1; bounding box: 63×32×68 Å

pLDDT: mean 77.93, std 19.3, range [27.02, 97.38]

Sequence (268 aa):
MAIGHFLFRGDKTACGGRILEGCPNHQFFDKDMACEGHKVTCGKHPGHYRICGGLDSDEIHGKRVAGTLHSRSSCPCKSRFIPSIDDTYEFSTGAAKADTAQSQVVEFPVLPRPIYDPQADNVTDTCKSEDNPLLNGVYIWTETTSAGHVFVSVHENNNIFLYTYGRYGRTDKSTFTGDGILDFFQDEDARKYYRYELYEMGARAFRIDDADPKIIRKFFENLWNGGVTPIQTPNMQDGTKRRGRTIDKYDVTGSNCTTHSVEGLKFA

Nearest PDB structures (foldseek):
  7xob-assembly1_B  TM=3.814E-01  e=5.987E+00  Severe acute respiratory syndrome coronavirus 2
  5n0c-assembly1_A  TM=2.911E-01  e=8.816E+00  Clostridium tetani

Mean predicted aligned error: 16.99 Å

Solvent-accessible surface area (backbone atoms only — not comparable to full-atom values): 15179 Å² total; per-residue (Å²): 119,49,80,29,30,50,35,36,36,64,23,36,28,78,56,64,19,31,31,72,34,43,38,78,94,48,57,55,96,92,27,23,33,20,31,37,64,30,42,22,44,49,51,83,49,91,64,80,31,27,33,42,46,28,42,93,90,40,65,57,96,89,25,28,32,22,24,48,75,48,22,31,34,64,41,97,80,54,29,45,56,44,63,87,54,98,47,74,46,83,43,73,86,70,89,75,77,92,77,80,87,81,93,78,91,76,85,79,83,88,74,84,82,83,86,86,79,95,80,88,80,85,89,78,73,80,78,72,81,73,89,57,82,73,36,54,47,28,32,44,35,42,29,76,52,90,90,43,49,34,30,37,36,36,25,54,87,75,41,38,44,28,44,40,44,41,72,62,48,56,63,45,98,82,66,54,35,26,36,16,24,36,30,58,31,48,53,69,58,24,54,53,49,58,46,46,37,43,71,76,45,60,29,46,80,43,78,44,89,81,46,46,54,68,51,37,50,51,51,54,52,50,50,42,71,72,26,42,81,58,71,86,50,96,85,42,51,72,64,47,75,75,39,27,14,33,65,54,69,26,27,74,90,77,39,36,27,60,53,57,42,50,53,41,58,67,69,63

InterPro domains:
  IPR008727 PAAR motif [PF05488] (10-66)

Organism: Klebsiella pneumoniae (NCBI:txid573)